Protein AF-A0A6G0VXI7-F1 (afdb_monomer)

Solvent-accessible surface area (backbone atoms only — not comparable to full-atom values): 15900 Å² total; per-residue (Å²): 108,70,44,59,55,50,48,50,35,46,59,56,45,46,53,48,53,33,70,73,32,70,67,53,32,53,50,48,55,53,43,53,50,40,49,49,46,51,52,60,39,45,75,35,72,76,48,27,54,53,45,26,72,74,67,77,48,82,79,81,81,76,81,93,79,88,78,91,83,88,61,99,84,63,70,88,48,72,71,44,50,56,51,49,52,51,49,48,62,58,49,46,56,52,49,56,51,39,51,48,53,65,29,87,91,46,74,51,66,30,50,51,50,48,49,52,45,30,45,51,51,56,52,53,61,64,70,36,87,90,54,91,63,93,76,47,55,72,42,52,54,51,37,52,53,36,48,53,64,78,39,35,60,50,75,66,69,70,41,71,60,14,47,52,24,48,38,37,20,43,76,33,51,76,43,37,62,53,51,50,68,70,43,66,73,89,50,48,64,58,54,53,49,52,37,35,49,51,46,45,52,51,61,67,54,60,83,50,94,75,86,86,77,84,77,83,91,74,89,81,75,91,62,81,74,73,66,42,72,89,84,82,92,81,88,83,89,90,78,91,78,52,74,55,41,51,50,50,52,50,60,65,67,52,87,69,46,61,74,81,69,78,76,122

Radius of gyration: 23.45 Å; Cα contacts (8 Å, |Δi|>4): 217; chains: 1; bounding box: 62×32×70 Å

Nearest PDB structures (foldseek):
  5h11-assembly1_A  TM=3.658E-01  e=8.614E+00  Danio rerio
  4tx5-assembly1_B  TM=2.510E-01  e=4.391E+00  Homo sapiens

Organism: Aphis craccivora (NCBI:txid307492)

pLDDT: mean 78.54, std 18.52, range [32.22, 94.69]

Sequence (264 aa):
CFAHTLNLCVTANINKVINNSDELSLVHVSVINKCNILWNLAGRPKSAVIIQNILGLTLSRPGETRWNNINKKNCLREQDFDYIEEHLLCTAQMAEALDIMQGETNTYYGVVLPCLLALRRKIEKLAKPERIWLYFEPIIDAILKSIDKRFENYLNLSSLESVNASIAAFSYPRFKKCWLTCVKIENHDKLINFFKKAADDVISAQNTPLHSEKSPIINQTTDDFFDFGSSSSARSASTGTTKSQLEVLHFLSDEENNLNNLYY

InterPro domains:
  IPR012337 Ribonuclease H-like superfamily [SSF53098] (1-225)

Secondary structure (DSSP, 8-state):
-HHHHHHIIIIIHHHHHHHH-HHHHHHHHHHHHHHHHHHHHHTSHHHHHHHHHHHSS--PPP---------TT----HHHHHHHHHHHHHHHHHHHHHHHHH-GGG-SGGGHHHHHHHHHHHHHHHTSTTS--SSSHHHHHHHHHHHHHHTHHHHTS-SHHHHHHHHHHHTSTTTTTGGGGGS-GGGHHHHHHHHHHHHHHHHHHTTS----PPPP--PPP--TT-------------SS--HHHHHHHHHTT-----GGGG--

Structure (mmCIF, N/CA/C/O backbone):
data_AF-A0A6G0VXI7-F1
#
_entry.id   AF-A0A6G0VXI7-F1
#
loop_
_atom_site.group_PDB
_atom_site.id
_atom_site.type_symbol
_atom_site.label_atom_id
_atom_site.label_alt_id
_atom_site.label_comp_id
_atom_site.label_asym_id
_atom_site.label_entity_id
_atom_site.label_seq_id
_atom_site.pdbx_PDB_ins_code
_atom_site.Cartn_x
_atom_site.Cartn_y
_atom_site.Cartn_z
_atom_site.occupancy
_atom_site.B_iso_or_equiv
_atom_site.auth_seq_id
_atom_site.auth_comp_id
_atom_site.auth_asym_id
_atom_site.auth_atom_id
_atom_site.pdbx_PDB_model_num
ATOM 1 N N . CYS A 1 1 ? -8.837 12.403 -1.045 1.00 78.50 1 CYS A N 1
ATOM 2 C CA . CYS A 1 1 ? -8.937 11.054 -1.645 1.00 78.50 1 CYS A CA 1
ATOM 3 C C . CYS A 1 1 ? -7.716 10.237 -1.220 1.00 78.50 1 CYS A C 1
ATOM 5 O O . CYS A 1 1 ? -6.607 10.730 -1.401 1.00 78.50 1 CYS A O 1
ATOM 7 N N . PHE A 1 2 ? -7.901 9.040 -0.647 1.00 83.69 2 PHE A N 1
ATOM 8 C CA . PHE A 1 2 ? -6.800 8.189 -0.160 1.00 83.69 2 PHE A CA 1
ATOM 9 C C . PHE A 1 2 ? -5.805 7.826 -1.247 1.00 83.69 2 PHE A C 1
ATOM 11 O O . PHE A 1 2 ? -4.609 8.026 -1.062 1.00 83.69 2 PHE A O 1
ATOM 18 N N . ALA A 1 3 ? -6.303 7.372 -2.395 1.00 86.19 3 ALA A N 1
ATOM 19 C CA . ALA A 1 3 ? -5.463 7.010 -3.522 1.00 86.19 3 ALA A CA 1
ATOM 20 C C . ALA A 1 3 ? -4.624 8.193 -4.025 1.00 86.19 3 ALA A C 1
ATOM 22 O O . ALA A 1 3 ? -3.457 8.027 -4.361 1.00 86.19 3 ALA A O 1
ATOM 23 N N . HIS A 1 4 ? -5.177 9.411 -4.006 1.00 88.19 4 HIS A N 1
ATOM 24 C CA . HIS A 1 4 ? -4.410 10.613 -4.335 1.00 88.19 4 HIS A CA 1
ATOM 25 C C . HIS A 1 4 ? -3.287 10.869 -3.319 1.00 88.19 4 HIS A C 1
ATOM 27 O O . HIS A 1 4 ? -2.142 11.082 -3.711 1.00 88.19 4 HIS A O 1
ATOM 33 N N . THR A 1 5 ? -3.585 10.802 -2.018 1.00 89.31 5 THR A N 1
ATOM 34 C CA . THR A 1 5 ? -2.570 10.961 -0.965 1.00 89.31 5 THR A CA 1
ATOM 35 C C . THR A 1 5 ? -1.487 9.887 -1.063 1.00 89.31 5 THR A C 1
ATOM 37 O O . THR A 1 5 ? -0.306 10.208 -0.946 1.00 89.31 5 THR A O 1
ATOM 40 N N . LEU A 1 6 ? -1.871 8.636 -1.331 1.00 88.38 6 LEU A N 1
ATOM 41 C CA . LEU A 1 6 ? -0.940 7.531 -1.530 1.00 88.38 6 LEU A CA 1
ATOM 42 C C . LEU A 1 6 ? -0.067 7.766 -2.767 1.00 88.38 6 LEU A C 1
ATOM 44 O O . LEU A 1 6 ? 1.151 7.655 -2.680 1.00 88.38 6 LEU A O 1
ATOM 48 N N . ASN A 1 7 ? -0.649 8.203 -3.884 1.00 88.38 7 ASN A N 1
ATOM 49 C CA . ASN A 1 7 ? 0.110 8.540 -5.084 1.00 88.38 7 ASN A CA 1
ATOM 50 C C . ASN A 1 7 ? 1.126 9.670 -4.828 1.00 88.38 7 ASN A C 1
ATOM 52 O O . ASN A 1 7 ? 2.240 9.625 -5.348 1.00 88.38 7 ASN A O 1
ATOM 56 N N . LEU A 1 8 ? 0.791 10.650 -3.978 1.00 87.31 8 LEU A N 1
ATOM 57 C CA . LEU A 1 8 ? 1.740 11.675 -3.529 1.00 87.31 8 LEU A CA 1
ATOM 58 C C . LEU A 1 8 ? 2.857 11.104 -2.641 1.00 87.31 8 LEU A C 1
ATOM 60 O O . LEU A 1 8 ? 3.976 11.612 -2.701 1.00 87.31 8 LEU A O 1
ATOM 64 N N . CYS A 1 9 ? 2.597 10.074 -1.824 1.00 83.56 9 CYS A N 1
ATOM 65 C CA . CYS A 1 9 ? 3.658 9.370 -1.090 1.00 83.56 9 CYS A CA 1
ATOM 66 C C . CYS A 1 9 ? 4.657 8.720 -2.051 1.00 83.56 9 CYS A C 1
ATOM 68 O O . CYS A 1 9 ? 5.857 8.748 -1.790 1.00 83.56 9 CYS A O 1
ATOM 70 N N . VAL A 1 10 ? 4.146 8.150 -3.140 1.00 76.88 10 VAL A N 1
ATOM 71 C CA . VAL A 1 10 ? 4.902 7.375 -4.126 1.00 76.88 10 VAL A CA 1
ATOM 72 C C . VAL A 1 10 ? 5.696 8.315 -5.028 1.00 76.88 10 VAL A C 1
ATOM 74 O O . VAL A 1 10 ? 6.908 8.466 -4.901 1.00 76.88 10 VAL A O 1
ATOM 77 N N . THR A 1 11 ? 4.997 9.011 -5.919 1.00 82.25 11 THR A N 1
ATOM 78 C CA . THR A 1 11 ? 5.606 9.711 -7.052 1.00 82.25 11 THR A CA 1
ATOM 79 C C . THR A 1 11 ? 6.437 10.907 -6.611 1.00 82.25 11 THR A C 1
ATOM 81 O O . THR A 1 11 ? 7.556 11.087 -7.083 1.00 82.25 11 THR A O 1
ATOM 84 N N . ALA A 1 12 ? 5.940 11.711 -5.668 1.00 80.06 12 ALA A N 1
ATOM 85 C CA . ALA A 1 12 ? 6.652 12.914 -5.254 1.00 80.06 12 ALA A CA 1
ATOM 86 C C . ALA A 1 12 ? 7.921 12.590 -4.452 1.00 80.06 12 ALA A C 1
ATOM 88 O O . ALA A 1 12 ? 8.933 13.261 -4.639 1.00 80.06 12 ALA A O 1
ATOM 89 N N . ASN A 1 13 ? 7.900 11.573 -3.580 1.00 81.31 13 ASN A N 1
ATOM 90 C CA . ASN A 1 13 ? 9.074 11.255 -2.762 1.00 81.31 13 ASN A CA 1
ATOM 91 C C . ASN A 1 13 ? 10.099 10.403 -3.496 1.00 81.31 13 ASN A C 1
ATOM 93 O O . ASN A 1 13 ? 11.281 10.685 -3.340 1.00 81.31 13 ASN A O 1
ATOM 97 N N . ILE A 1 14 ? 9.679 9.428 -4.313 1.00 85.00 14 ILE A N 1
ATOM 98 C CA . ILE A 1 14 ? 10.615 8.660 -5.147 1.00 85.00 14 ILE A CA 1
ATOM 99 C C . ILE A 1 14 ? 11.397 9.630 -6.036 1.00 85.00 14 ILE A C 1
ATOM 101 O O . ILE A 1 14 ? 12.623 9.660 -5.980 1.00 85.00 14 ILE A O 1
ATOM 105 N N . ASN A 1 15 ? 10.697 10.514 -6.755 1.00 86.38 15 ASN A N 1
ATOM 106 C CA . ASN A 1 15 ? 11.351 11.514 -7.599 1.00 86.38 15 ASN A CA 1
ATOM 107 C C . ASN A 1 15 ? 12.230 12.469 -6.788 1.00 86.38 15 ASN A C 1
ATOM 109 O O . ASN A 1 15 ? 13.307 12.841 -7.240 1.00 86.38 15 ASN A O 1
ATOM 113 N N . LYS A 1 16 ? 11.809 12.855 -5.579 1.00 89.00 16 LYS A N 1
ATOM 114 C CA . LYS A 1 16 ? 12.624 13.702 -4.704 1.00 89.00 16 LYS A CA 1
ATOM 115 C C . LYS A 1 16 ? 13.923 13.012 -4.283 1.00 89.00 16 LYS A C 1
ATOM 117 O O . LYS A 1 16 ? 14.964 13.649 -4.327 1.00 89.00 16 LYS A O 1
ATOM 122 N N . VAL A 1 17 ? 13.878 11.744 -3.872 1.00 90.50 17 VAL A N 1
ATOM 123 C CA . VAL A 1 17 ? 15.076 10.990 -3.462 1.00 90.50 17 VAL A CA 1
ATOM 124 C C . VAL A 1 17 ? 16.006 10.776 -4.649 1.00 90.50 17 VAL A C 1
ATOM 126 O O . VAL A 1 17 ? 17.197 11.047 -4.530 1.00 90.50 17 VAL A O 1
ATOM 129 N N . ILE A 1 18 ? 15.456 10.376 -5.797 1.00 91.06 18 ILE A N 1
ATOM 130 C CA . ILE A 1 18 ? 16.220 10.188 -7.034 1.00 91.06 18 ILE A CA 1
ATOM 131 C C . ILE A 1 18 ? 16.915 11.490 -7.437 1.00 91.06 18 ILE A C 1
ATOM 133 O O . ILE A 1 18 ? 18.111 11.480 -7.685 1.00 91.06 18 ILE A O 1
ATOM 137 N N . ASN A 1 19 ? 16.204 12.620 -7.432 1.00 89.88 19 ASN A N 1
ATOM 138 C CA . ASN A 1 19 ? 16.766 13.911 -7.839 1.00 89.88 19 ASN A CA 1
ATOM 139 C C . ASN A 1 19 ? 17.744 14.520 -6.822 1.00 89.88 19 ASN A C 1
ATOM 141 O O . ASN A 1 19 ? 18.431 15.478 -7.158 1.00 89.88 19 ASN A O 1
ATOM 145 N N . ASN A 1 20 ? 17.796 14.008 -5.590 1.00 91.56 20 ASN A N 1
ATOM 146 C CA . ASN A 1 20 ? 18.730 14.484 -4.570 1.00 91.56 20 ASN A CA 1
ATOM 147 C C . ASN A 1 20 ? 20.117 13.820 -4.664 1.00 91.56 20 ASN A C 1
ATOM 149 O O . ASN A 1 20 ? 21.042 14.306 -4.019 1.00 91.56 20 ASN A O 1
ATOM 153 N N . SER A 1 21 ? 20.263 12.721 -5.414 1.00 91.56 21 SER A N 1
ATOM 154 C CA . SER A 1 21 ? 21.556 12.089 -5.702 1.00 91.56 21 SER A CA 1
ATOM 155 C C . SER A 1 21 ? 21.820 12.150 -7.198 1.00 91.56 21 SER A C 1
ATOM 157 O O . SER A 1 21 ? 21.06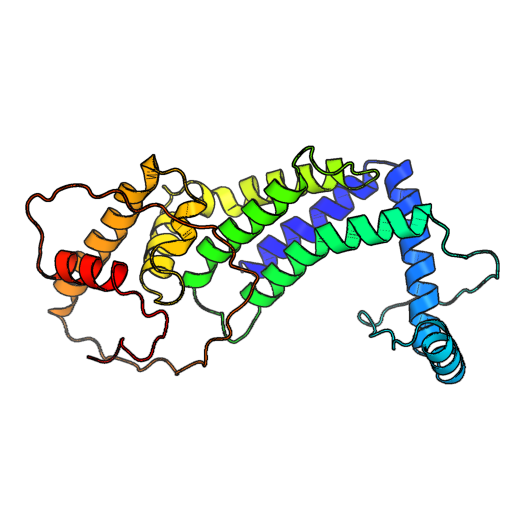0 11.599 -7.996 1.00 91.56 21 SER A O 1
ATOM 159 N N . ASP A 1 22 ? 22.921 12.795 -7.575 1.00 90.44 22 ASP A N 1
ATOM 160 C CA . ASP A 1 22 ? 23.316 12.912 -8.976 1.00 90.44 22 ASP A CA 1
ATOM 161 C C . ASP A 1 22 ? 23.569 11.527 -9.585 1.00 90.44 22 ASP A C 1
ATOM 163 O O . ASP A 1 22 ? 23.120 11.244 -10.697 1.00 90.44 22 ASP A O 1
ATOM 167 N N . GLU A 1 23 ? 24.205 10.619 -8.840 1.00 90.19 23 GLU A N 1
ATOM 168 C CA . GLU A 1 23 ? 24.465 9.251 -9.289 1.00 90.19 23 GLU A CA 1
ATOM 169 C C . GLU A 1 23 ? 23.165 8.476 -9.529 1.00 90.19 23 GLU A C 1
ATOM 171 O O . GLU A 1 23 ? 22.980 7.885 -10.597 1.00 90.19 23 GLU A O 1
ATOM 176 N N . LEU A 1 24 ? 22.242 8.500 -8.562 1.00 91.06 24 LEU A N 1
ATOM 177 C CA . LEU A 1 24 ? 20.976 7.775 -8.651 1.00 91.06 24 LEU A CA 1
ATOM 178 C C . LEU A 1 24 ? 20.072 8.346 -9.748 1.00 91.06 24 LEU A C 1
ATOM 180 O O . LEU A 1 24 ? 19.438 7.585 -10.479 1.00 91.06 24 LEU A O 1
ATOM 184 N N . SER A 1 25 ? 20.046 9.672 -9.901 1.00 93.06 25 SER A N 1
ATOM 185 C CA . SER A 1 25 ? 19.331 10.359 -10.977 1.00 93.06 25 SER A CA 1
ATOM 186 C C . SER A 1 25 ? 19.857 9.955 -12.354 1.00 93.06 25 SER A C 1
ATOM 188 O O . SER A 1 25 ? 19.078 9.579 -13.235 1.00 93.06 25 SER A O 1
ATOM 190 N N . LEU A 1 26 ? 21.182 9.941 -12.535 1.00 91.88 26 LEU A N 1
ATOM 191 C CA . LEU A 1 26 ? 21.810 9.516 -13.787 1.00 91.88 26 LEU A CA 1
ATOM 192 C C . LEU A 1 26 ? 21.494 8.053 -14.119 1.00 91.88 26 LEU A C 1
ATOM 194 O O . LEU A 1 26 ? 21.161 7.748 -15.270 1.00 91.88 26 LEU A O 1
ATOM 198 N N . VAL A 1 27 ? 21.565 7.156 -13.129 1.00 92.44 27 VAL A N 1
ATOM 199 C CA . VAL A 1 27 ? 21.196 5.743 -13.301 1.00 92.44 27 VAL A CA 1
ATOM 200 C C . VAL A 1 27 ? 19.720 5.624 -13.673 1.00 92.44 27 VAL A C 1
ATOM 202 O O . VAL A 1 27 ? 19.409 5.027 -14.703 1.00 92.44 27 VAL A O 1
ATOM 205 N N . HIS A 1 28 ? 18.823 6.257 -12.913 1.00 92.50 28 HIS A N 1
ATOM 206 C CA . HIS A 1 28 ? 17.383 6.237 -13.167 1.00 92.50 28 HIS A CA 1
ATOM 207 C C . HIS A 1 28 ? 17.053 6.691 -14.593 1.00 92.50 28 HIS A C 1
ATOM 209 O O . HIS A 1 28 ? 16.431 5.952 -15.355 1.00 92.50 28 HIS A O 1
ATOM 215 N N . VAL A 1 29 ? 17.516 7.878 -14.992 1.00 90.88 29 VAL A N 1
ATOM 216 C CA . VAL A 1 29 ? 17.242 8.438 -16.323 1.00 90.88 29 VAL A CA 1
ATOM 217 C C . VAL A 1 29 ? 17.808 7.539 -17.422 1.00 90.88 29 VAL A C 1
ATOM 219 O O . VAL A 1 29 ? 17.140 7.295 -18.428 1.00 90.88 29 VAL A O 1
ATOM 222 N N . SER A 1 30 ? 19.021 7.012 -17.243 1.00 91.06 30 SER A N 1
ATOM 223 C CA . SER A 1 30 ? 19.650 6.097 -18.200 1.00 91.06 30 SER A CA 1
ATOM 224 C C . SER A 1 30 ? 18.834 4.815 -18.389 1.00 91.06 30 SER A C 1
ATOM 226 O O . SER A 1 30 ? 18.507 4.456 -19.524 1.00 91.06 30 SER A O 1
ATOM 228 N N . VAL A 1 31 ? 18.462 4.149 -17.292 1.00 91.12 31 VAL A N 1
ATOM 229 C CA . VAL A 1 31 ? 17.723 2.880 -17.317 1.00 91.12 31 VAL A CA 1
ATOM 230 C C . VAL A 1 31 ? 16.319 3.080 -17.881 1.00 91.12 31 VAL A C 1
ATOM 232 O O . VAL A 1 31 ? 15.935 2.390 -18.826 1.00 91.12 31 VAL A O 1
ATOM 235 N N . ILE A 1 32 ? 15.577 4.078 -17.393 1.00 89.31 32 ILE A N 1
ATOM 236 C CA . ILE A 1 32 ? 14.218 4.369 -17.867 1.00 89.31 32 ILE A CA 1
ATOM 237 C C . ILE A 1 32 ? 14.212 4.728 -19.358 1.00 89.31 32 ILE A C 1
ATOM 239 O O . ILE A 1 32 ? 13.343 4.263 -20.094 1.00 89.31 32 ILE A O 1
ATOM 243 N N . ASN A 1 33 ? 15.208 5.470 -19.854 1.00 89.25 33 ASN A N 1
ATOM 244 C CA . ASN A 1 33 ? 15.322 5.758 -21.287 1.00 89.25 33 ASN A CA 1
ATOM 245 C C . ASN A 1 33 ? 15.545 4.493 -22.128 1.00 89.25 33 ASN A C 1
ATOM 247 O O . ASN A 1 33 ? 14.940 4.353 -23.194 1.00 89.25 33 ASN A O 1
ATOM 251 N N . LYS A 1 34 ? 16.382 3.557 -21.661 1.00 86.94 34 LYS A N 1
ATOM 252 C CA . LYS A 1 34 ? 16.588 2.261 -22.333 1.00 86.94 34 LYS A CA 1
ATOM 253 C C . LYS A 1 34 ? 15.305 1.427 -22.335 1.00 86.94 34 LYS A C 1
ATOM 255 O O . LYS A 1 34 ? 14.939 0.890 -23.381 1.00 86.94 34 LYS A O 1
ATOM 260 N N . CYS A 1 35 ? 14.589 1.378 -21.211 1.00 85.31 35 CYS A N 1
ATOM 261 C CA . CYS A 1 35 ? 13.293 0.708 -21.111 1.00 85.31 35 CYS A CA 1
ATOM 262 C C . CYS A 1 35 ? 12.269 1.320 -22.076 1.00 85.31 35 CYS A C 1
ATOM 264 O O . CYS A 1 35 ? 11.653 0.596 -22.853 1.00 85.31 35 CYS A O 1
ATOM 266 N N . ASN A 1 36 ? 12.142 2.648 -22.110 1.00 83.50 36 ASN A N 1
ATOM 267 C CA . ASN A 1 36 ? 11.223 3.350 -23.012 1.00 83.50 36 ASN A CA 1
ATOM 268 C C . ASN A 1 36 ? 11.527 3.070 -24.487 1.00 83.50 36 ASN A C 1
ATOM 270 O O . ASN A 1 36 ? 10.616 2.868 -25.289 1.00 83.50 36 ASN A O 1
ATOM 274 N N . ILE A 1 37 ? 12.808 3.011 -24.855 1.00 82.75 37 ILE A N 1
ATOM 275 C CA . ILE A 1 37 ? 13.244 2.594 -26.190 1.00 82.75 37 ILE A CA 1
ATOM 276 C C . ILE A 1 37 ? 12.735 1.186 -26.522 1.00 82.75 37 ILE A C 1
ATOM 278 O O . ILE A 1 37 ? 12.155 0.987 -27.593 1.00 82.75 37 ILE A O 1
ATOM 282 N N . LEU A 1 38 ? 12.938 0.223 -25.618 1.00 80.56 38 LEU A N 1
ATOM 283 C CA . LEU A 1 38 ? 12.507 -1.161 -25.812 1.00 80.56 38 LEU A CA 1
ATOM 284 C C . LEU A 1 38 ? 10.981 -1.254 -25.934 1.00 80.56 38 LEU A C 1
ATOM 286 O O . LEU A 1 38 ? 10.471 -1.905 -26.845 1.00 80.56 38 LEU A O 1
ATOM 290 N N . TRP A 1 39 ? 10.252 -0.534 -25.085 1.00 78.31 39 TRP A N 1
ATOM 291 C CA . TRP A 1 39 ? 8.793 -0.471 -25.129 1.00 78.31 39 TRP A CA 1
ATOM 292 C C . TRP A 1 39 ? 8.261 0.152 -26.423 1.00 78.31 39 TRP A C 1
ATOM 294 O O . TRP A 1 39 ? 7.318 -0.362 -27.024 1.00 78.31 39 TRP A O 1
ATOM 304 N N . ASN A 1 40 ? 8.899 1.217 -26.911 1.00 79.38 40 ASN A N 1
ATOM 305 C CA . ASN A 1 40 ? 8.554 1.833 -28.192 1.00 79.38 40 ASN A CA 1
ATOM 306 C C . ASN A 1 40 ? 8.812 0.893 -29.379 1.00 79.38 40 ASN A C 1
ATOM 308 O O . ASN A 1 40 ? 8.082 0.940 -30.371 1.00 79.38 40 ASN A O 1
ATOM 312 N N . LEU A 1 41 ? 9.834 0.034 -29.299 1.00 79.31 41 LEU A N 1
ATOM 313 C CA . LEU A 1 41 ? 10.058 -1.024 -30.285 1.00 79.31 41 LEU A CA 1
ATOM 314 C C . LEU A 1 41 ? 8.996 -2.119 -30.195 1.00 79.31 41 LEU A C 1
ATOM 316 O O . LEU A 1 41 ? 8.514 -2.559 -31.235 1.00 79.31 41 LEU A O 1
ATOM 320 N N . ALA A 1 42 ? 8.597 -2.524 -28.990 1.00 78.12 42 ALA A N 1
ATOM 321 C CA . ALA A 1 42 ? 7.545 -3.519 -28.789 1.00 78.12 42 ALA A CA 1
ATOM 322 C C . ALA A 1 42 ? 6.192 -3.087 -29.381 1.00 78.12 42 ALA A C 1
ATOM 324 O O . ALA A 1 42 ? 5.420 -3.930 -29.820 1.00 78.12 42 ALA A O 1
ATOM 325 N N . GLY A 1 43 ? 5.929 -1.781 -29.491 1.00 74.62 43 GLY A N 1
ATOM 326 C CA . GLY A 1 43 ? 4.748 -1.260 -30.188 1.00 74.62 43 GLY A CA 1
ATOM 327 C C . GLY A 1 43 ? 4.780 -1.391 -31.719 1.00 74.62 43 GLY A C 1
ATOM 328 O O . GLY A 1 43 ? 3.780 -1.110 -32.376 1.00 74.62 43 GLY A O 1
ATOM 329 N N . ARG A 1 44 ? 5.910 -1.784 -32.328 1.00 82.88 44 ARG A N 1
ATOM 330 C CA . ARG A 1 44 ? 6.058 -1.893 -33.790 1.00 82.88 44 ARG A CA 1
ATOM 331 C C . ARG A 1 44 ? 5.917 -3.356 -34.229 1.00 82.88 44 ARG A C 1
ATOM 333 O O . ARG A 1 44 ? 6.709 -4.172 -33.765 1.00 82.88 44 ARG A O 1
ATOM 340 N N . PRO A 1 45 ? 5.048 -3.704 -35.201 1.00 81.94 45 PRO A N 1
ATOM 341 C CA . PRO A 1 45 ? 4.719 -5.102 -35.520 1.00 81.94 45 PRO A CA 1
ATOM 342 C C . PRO A 1 45 ? 5.925 -6.015 -35.780 1.00 81.94 45 PRO A C 1
ATOM 344 O O . PRO A 1 45 ? 6.020 -7.101 -35.224 1.00 81.94 45 PRO A O 1
ATOM 347 N N . LYS A 1 46 ? 6.897 -5.561 -36.586 1.00 83.00 46 LYS A N 1
ATOM 348 C CA . LYS A 1 46 ? 8.092 -6.362 -36.915 1.00 83.00 46 LYS A CA 1
ATOM 349 C C . LYS A 1 46 ? 8.999 -6.586 -35.705 1.00 83.00 46 LYS A C 1
ATOM 351 O O . LYS A 1 46 ? 9.524 -7.676 -35.517 1.00 83.00 46 LYS A O 1
ATOM 356 N N . SER A 1 47 ? 9.192 -5.547 -34.901 1.00 81.88 47 SER A N 1
ATOM 357 C CA . SER A 1 47 ? 10.016 -5.610 -33.695 1.00 81.88 47 SER A CA 1
ATOM 358 C C . SER A 1 47 ? 9.332 -6.416 -32.592 1.00 81.88 47 SER A C 1
ATOM 360 O O . SER A 1 47 ? 10.009 -7.189 -31.929 1.00 81.88 47 SER A O 1
ATOM 362 N N . ALA A 1 48 ? 8.008 -6.313 -32.452 1.00 78.44 48 ALA A N 1
ATOM 363 C CA . ALA A 1 48 ? 7.210 -7.095 -31.511 1.00 78.44 48 ALA A CA 1
ATOM 364 C C . ALA A 1 48 ? 7.360 -8.606 -31.739 1.00 78.44 48 ALA A C 1
ATOM 366 O O . ALA A 1 48 ? 7.605 -9.337 -30.787 1.00 78.44 48 ALA A O 1
ATOM 367 N N . VAL A 1 49 ? 7.307 -9.059 -32.999 1.00 81.31 49 VAL A N 1
ATOM 368 C CA . VAL A 1 49 ? 7.519 -10.475 -33.356 1.00 81.31 49 VAL A CA 1
ATOM 369 C C . VAL A 1 49 ? 8.922 -10.941 -32.966 1.00 81.31 49 VAL A C 1
ATOM 371 O O . VAL A 1 49 ? 9.082 -12.014 -32.396 1.00 81.31 49 VAL A O 1
ATOM 374 N N . ILE A 1 50 ? 9.950 -10.129 -33.226 1.00 82.94 50 ILE A N 1
ATOM 375 C CA . ILE A 1 50 ? 11.331 -10.459 -32.839 1.00 82.94 50 ILE A CA 1
ATOM 376 C C . ILE A 1 50 ? 11.458 -10.547 -31.312 1.00 82.94 50 ILE A C 1
ATOM 378 O O . ILE A 1 50 ? 12.049 -11.494 -30.804 1.00 82.94 50 ILE A O 1
ATOM 382 N N . ILE A 1 51 ? 10.887 -9.585 -30.585 1.00 80.38 51 ILE A N 1
ATOM 383 C CA . ILE A 1 51 ? 10.900 -9.554 -29.118 1.00 80.38 51 ILE A CA 1
ATOM 384 C C . ILE A 1 51 ? 10.182 -10.783 -28.551 1.00 80.38 51 ILE A C 1
ATOM 386 O O . ILE A 1 51 ? 10.735 -11.450 -27.682 1.00 80.38 51 ILE A O 1
ATOM 390 N N . GLN A 1 52 ? 9.009 -11.131 -29.082 1.00 80.75 52 GLN A N 1
ATOM 391 C CA . GLN A 1 52 ? 8.257 -12.316 -28.673 1.00 80.75 52 GLN A CA 1
ATOM 392 C C . GLN A 1 52 ? 9.032 -13.609 -28.950 1.00 80.75 52 GLN A C 1
ATOM 394 O O . GLN A 1 52 ? 9.051 -14.497 -28.106 1.00 80.75 52 GLN A O 1
ATOM 399 N N . ASN A 1 53 ? 9.721 -13.703 -30.089 1.00 82.00 53 ASN A N 1
ATOM 400 C CA . ASN A 1 53 ? 10.536 -14.873 -30.424 1.00 82.00 53 ASN A CA 1
ATOM 401 C C . ASN A 1 53 ? 11.748 -15.043 -29.495 1.00 82.00 53 ASN A C 1
ATOM 403 O O . ASN A 1 53 ? 12.177 -16.169 -29.267 1.00 82.00 53 ASN A O 1
ATOM 407 N N . ILE A 1 54 ? 12.312 -13.946 -28.981 1.00 79.94 54 ILE A N 1
ATOM 408 C CA . ILE A 1 54 ? 13.471 -13.980 -28.075 1.00 79.94 54 ILE A CA 1
ATOM 409 C C . ILE A 1 54 ? 13.036 -14.213 -26.624 1.00 79.94 54 ILE A C 1
ATOM 411 O O . ILE A 1 54 ? 13.648 -15.014 -25.925 1.00 79.94 54 ILE A O 1
ATOM 415 N N . LEU A 1 55 ? 12.006 -13.499 -26.160 1.00 74.12 55 LEU A N 1
ATOM 416 C CA . LEU A 1 55 ? 11.590 -13.487 -24.753 1.00 74.12 55 LEU A CA 1
ATOM 417 C C . LEU A 1 55 ? 10.486 -14.500 -24.431 1.00 74.12 55 LEU A C 1
ATOM 419 O O . LEU A 1 55 ? 10.207 -14.737 -23.261 1.00 74.12 55 LEU A O 1
ATOM 423 N N . GLY A 1 56 ? 9.802 -15.043 -25.442 1.00 70.81 56 GLY A N 1
ATOM 424 C CA . GLY A 1 56 ? 8.610 -15.878 -25.262 1.00 70.81 56 GLY A CA 1
ATOM 425 C C . GLY A 1 56 ? 7.388 -15.123 -24.721 1.00 70.81 56 GLY A C 1
ATOM 426 O O . GLY A 1 56 ? 6.370 -15.744 -24.430 1.00 70.81 56 GLY A O 1
ATOM 427 N N . LEU A 1 57 ? 7.471 -13.795 -24.578 1.00 63.78 57 LEU A N 1
ATOM 428 C CA . LEU A 1 57 ? 6.465 -12.945 -23.938 1.00 63.78 57 LEU A CA 1
ATOM 429 C C . LEU A 1 57 ? 6.192 -11.689 -24.776 1.00 63.78 57 LEU A C 1
ATOM 431 O O . LEU A 1 57 ? 7.074 -11.170 -25.463 1.00 63.78 57 LEU A O 1
ATOM 435 N N . THR A 1 58 ? 4.967 -11.172 -24.684 1.00 66.94 58 THR A N 1
ATOM 436 C CA . THR A 1 58 ? 4.565 -9.889 -25.280 1.00 66.94 58 THR A CA 1
ATOM 437 C C . THR A 1 58 ? 4.655 -8.786 -24.228 1.00 66.94 58 THR A C 1
ATOM 439 O O . THR A 1 58 ? 4.100 -8.928 -23.142 1.00 66.94 58 THR A O 1
ATOM 442 N N . LEU A 1 59 ? 5.335 -7.677 -24.534 1.00 64.25 59 LEU A N 1
ATOM 443 C CA . LEU A 1 59 ? 5.458 -6.547 -23.607 1.00 64.25 59 LEU A CA 1
ATOM 444 C C . LEU A 1 59 ? 4.206 -5.652 -23.676 1.00 64.25 59 LEU A C 1
ATOM 446 O O . LEU A 1 59 ? 3.968 -4.994 -24.689 1.00 64.25 59 LEU A O 1
ATOM 450 N N . SER A 1 60 ? 3.422 -5.607 -22.596 1.00 57.19 60 SER A N 1
ATOM 451 C CA . SER A 1 60 ? 2.268 -4.701 -22.449 1.00 57.19 60 SER A CA 1
ATOM 452 C C . SER A 1 60 ? 2.722 -3.270 -22.164 1.00 57.19 60 SER A C 1
ATOM 454 O O . SER A 1 60 ? 3.648 -3.048 -21.392 1.00 57.19 60 SER A O 1
ATOM 456 N N . ARG A 1 61 ? 2.094 -2.282 -22.804 1.00 53.44 61 ARG A N 1
ATOM 457 C CA . ARG A 1 61 ? 2.562 -0.888 -22.874 1.00 53.44 61 ARG A CA 1
ATOM 458 C C . ARG A 1 61 ? 2.175 -0.043 -21.638 1.00 53.44 61 ARG A C 1
ATOM 460 O O . ARG A 1 61 ? 0.986 0.018 -21.345 1.00 53.44 61 ARG A O 1
ATOM 467 N N . PRO A 1 62 ? 3.096 0.686 -20.974 1.00 47.97 62 PRO A N 1
ATOM 468 C CA . PRO A 1 62 ? 2.742 1.795 -20.086 1.00 47.97 62 PRO A CA 1
ATOM 469 C C . PRO A 1 62 ? 2.328 3.027 -20.915 1.00 47.97 62 PRO A C 1
ATOM 471 O O . PRO A 1 62 ? 2.830 3.229 -22.021 1.00 47.97 62 PRO A O 1
ATOM 474 N N . GLY A 1 63 ? 1.370 3.812 -20.410 1.00 42.72 63 GLY A N 1
ATOM 475 C CA . GLY A 1 63 ? 0.628 4.850 -21.146 1.00 42.72 63 GLY A CA 1
ATOM 476 C C . GLY A 1 63 ? 1.457 5.763 -22.065 1.00 42.72 63 GLY A C 1
ATOM 477 O O . GLY A 1 63 ? 2.581 6.153 -21.760 1.00 42.72 63 GLY A O 1
ATOM 478 N N . GLU A 1 64 ? 0.881 6.104 -23.223 1.00 46.03 64 GLU A N 1
ATOM 479 C CA . GLU A 1 64 ? 1.547 6.860 -24.285 1.00 46.03 64 GLU A CA 1
ATOM 480 C C . GLU A 1 64 ? 1.928 8.278 -23.840 1.00 46.03 64 GLU A C 1
ATOM 482 O O . GLU A 1 64 ? 1.076 9.159 -23.793 1.00 46.03 64 GLU A O 1
ATOM 487 N N . THR A 1 65 ? 3.213 8.566 -23.615 1.00 45.62 65 THR A N 1
ATOM 488 C CA . THR A 1 65 ? 3.796 9.832 -24.096 1.00 45.62 65 THR A CA 1
ATOM 489 C C . THR A 1 65 ? 5.330 9.825 -24.158 1.00 45.62 65 THR A C 1
ATOM 491 O O . THR A 1 65 ? 6.031 9.953 -23.163 1.00 45.62 65 THR A O 1
ATOM 494 N N . ARG A 1 66 ? 5.788 9.859 -25.418 1.00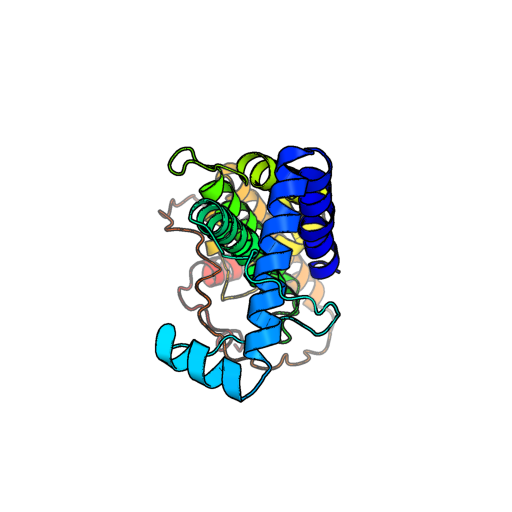 38.03 66 ARG A N 1
ATOM 495 C CA . ARG A 1 66 ? 7.001 10.488 -25.974 1.00 38.03 66 ARG A CA 1
ATOM 496 C C . ARG A 1 66 ? 8.360 9.754 -25.941 1.00 38.03 66 ARG A C 1
ATOM 498 O O . ARG A 1 66 ? 8.790 9.172 -24.957 1.00 38.03 66 ARG A O 1
ATOM 505 N N . TRP A 1 67 ? 9.051 9.991 -27.068 1.00 40.50 67 TRP A N 1
ATOM 506 C CA . TRP A 1 67 ? 10.495 9.955 -27.367 1.00 40.50 67 TRP A CA 1
ATOM 507 C C . TRP A 1 67 ? 11.044 8.725 -28.117 1.00 40.50 67 TRP A C 1
ATOM 509 O O . TRP A 1 67 ? 11.367 7.682 -27.559 1.00 40.50 67 TRP A O 1
ATOM 519 N N . ASN A 1 68 ? 11.217 8.921 -29.432 1.00 38.00 68 ASN A N 1
ATOM 520 C CA . ASN A 1 68 ? 12.048 8.115 -30.325 1.00 38.00 68 ASN A CA 1
ATOM 521 C C . ASN A 1 68 ? 13.487 8.656 -30.318 1.00 38.00 68 ASN A C 1
ATOM 523 O O . ASN A 1 68 ? 13.682 9.819 -30.660 1.00 38.00 68 ASN A O 1
ATOM 527 N N . ASN A 1 69 ? 14.471 7.802 -30.027 1.00 44.38 69 ASN A N 1
ATOM 528 C CA . ASN A 1 69 ? 15.806 7.815 -30.644 1.00 44.38 69 ASN A CA 1
ATOM 529 C C . AS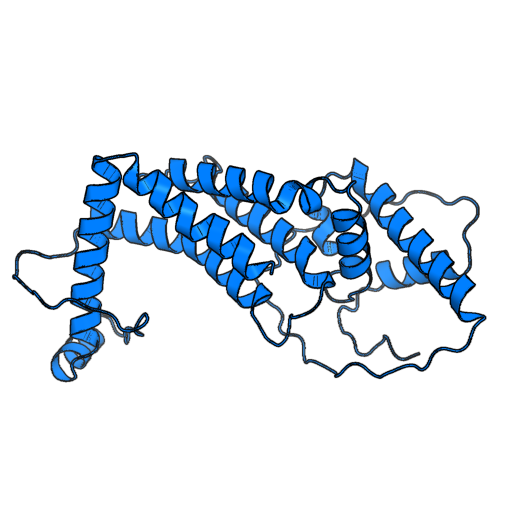N A 1 69 ? 16.546 6.525 -30.266 1.00 44.38 69 ASN A C 1
ATOM 531 O O . ASN A 1 69 ? 16.832 6.289 -29.096 1.00 44.38 69 ASN A O 1
ATOM 535 N N . ILE A 1 70 ? 16.854 5.678 -31.250 1.00 41.47 70 ILE A N 1
ATOM 536 C CA . ILE A 1 70 ? 17.564 4.413 -31.025 1.00 41.47 70 ILE A CA 1
ATOM 537 C C . ILE A 1 70 ? 18.911 4.480 -31.722 1.00 41.47 70 ILE A C 1
ATOM 539 O O . ILE A 1 70 ? 18.999 4.357 -32.940 1.00 41.47 70 ILE A O 1
ATOM 543 N N . ASN A 1 71 ? 19.957 4.629 -30.913 1.00 44.62 71 ASN A N 1
ATOM 544 C CA . ASN A 1 71 ? 21.319 4.275 -31.280 1.00 44.62 71 ASN A CA 1
ATOM 545 C C . ASN A 1 71 ? 21.630 2.885 -30.709 1.00 44.62 71 ASN A C 1
ATOM 547 O O . ASN A 1 71 ? 21.258 2.581 -29.576 1.00 44.62 71 ASN A O 1
ATOM 551 N N . LYS A 1 72 ? 22.404 2.077 -31.446 1.00 50.22 72 LYS A N 1
ATOM 552 C CA . LYS A 1 72 ? 22.951 0.761 -31.031 1.00 50.22 72 LYS A CA 1
ATOM 553 C C . LYS A 1 72 ? 23.802 0.786 -29.737 1.00 50.22 72 LYS A C 1
ATOM 555 O O . LYS A 1 72 ? 24.342 -0.238 -29.346 1.00 50.22 72 LYS A O 1
ATOM 560 N N . LYS A 1 73 ? 23.933 1.943 -29.078 1.00 54.41 73 LYS A N 1
ATOM 561 C CA . LYS A 1 73 ? 24.704 2.173 -27.846 1.00 54.41 73 LYS A CA 1
ATOM 562 C C . LYS A 1 73 ? 23.878 1.992 -26.557 1.00 54.41 73 LYS A C 1
ATOM 564 O O . LYS A 1 73 ? 24.442 2.045 -25.472 1.00 54.41 73 LYS A O 1
ATOM 569 N N . ASN A 1 74 ? 22.566 1.766 -26.674 1.00 61.22 74 ASN A N 1
ATOM 570 C CA . ASN A 1 74 ? 21.618 1.723 -25.553 1.00 61.22 74 ASN A CA 1
ATOM 571 C C . ASN A 1 74 ? 21.227 0.285 -25.163 1.00 61.22 74 ASN A C 1
ATOM 573 O O . ASN A 1 74 ? 20.045 -0.028 -25.060 1.00 61.22 74 ASN A O 1
ATOM 577 N N . CYS A 1 75 ? 22.211 -0.601 -24.988 1.00 71.12 75 CYS A N 1
ATOM 578 C CA . CYS A 1 75 ? 21.950 -1.953 -24.489 1.00 71.12 75 CYS A CA 1
ATOM 579 C C . CYS A 1 75 ? 21.691 -1.921 -22.974 1.00 71.12 75 CYS A C 1
ATOM 581 O O . CYS A 1 75 ? 22.368 -1.177 -22.254 1.00 71.12 75 CYS A O 1
ATOM 583 N N . LEU A 1 76 ? 20.734 -2.726 -22.506 1.00 79.19 76 LEU A N 1
ATOM 584 C CA . LEU A 1 76 ? 20.580 -3.022 -21.082 1.00 79.19 76 LEU A CA 1
ATOM 585 C C . LEU A 1 76 ? 21.761 -3.896 -20.636 1.00 79.19 76 LEU A C 1
ATOM 587 O O . LEU A 1 76 ? 22.098 -4.886 -21.285 1.00 79.19 76 LEU A O 1
ATOM 591 N N . ARG A 1 77 ? 22.420 -3.479 -19.561 1.00 85.19 77 ARG A N 1
ATOM 592 C CA . ARG A 1 77 ? 23.541 -4.144 -18.887 1.00 85.19 77 ARG A CA 1
ATOM 593 C C . ARG A 1 77 ? 23.039 -4.754 -17.580 1.00 85.19 77 ARG A C 1
ATOM 595 O O . ARG A 1 77 ? 21.975 -4.370 -17.114 1.00 85.19 77 ARG A O 1
ATOM 602 N N . GLU A 1 78 ? 23.831 -5.621 -16.957 1.00 83.38 78 GLU A N 1
ATOM 603 C CA . GLU A 1 78 ? 23.492 -6.267 -15.672 1.00 83.38 78 GLU A CA 1
ATOM 604 C C . GLU A 1 78 ? 23.027 -5.262 -14.605 1.00 83.38 78 GLU A C 1
ATOM 606 O O . GLU A 1 78 ? 21.920 -5.383 -14.104 1.00 83.38 78 GLU A O 1
ATOM 611 N N . GLN A 1 79 ? 23.767 -4.168 -14.405 1.00 86.94 79 GLN A N 1
ATOM 612 C CA . GLN A 1 79 ? 23.386 -3.089 -13.476 1.00 86.94 79 GLN A CA 1
ATOM 613 C C . GLN A 1 79 ? 22.040 -2.421 -13.804 1.00 86.94 79 GLN A C 1
ATOM 615 O O . GLN A 1 79 ? 21.362 -1.905 -12.919 1.00 86.94 79 GLN A O 1
ATOM 620 N N . ASP A 1 80 ? 21.657 -2.382 -15.088 1.00 89.12 80 ASP A N 1
ATOM 621 C CA . ASP A 1 80 ? 20.347 -1.857 -15.471 1.00 89.12 80 ASP A CA 1
ATOM 622 C C . ASP A 1 80 ? 19.242 -2.840 -15.035 1.00 89.12 80 ASP A C 1
ATOM 624 O O . ASP A 1 80 ? 18.170 -2.396 -14.635 1.00 89.12 80 ASP A O 1
ATOM 628 N N . PHE A 1 81 ? 19.499 -4.156 -15.073 1.00 87.88 81 PHE A N 1
ATOM 629 C CA . PHE A 1 81 ? 18.572 -5.174 -14.570 1.00 87.88 81 PHE A CA 1
ATOM 630 C C . PHE A 1 81 ? 18.455 -5.147 -13.047 1.00 87.88 81 PHE A C 1
ATOM 632 O O . PHE A 1 81 ? 17.327 -5.187 -12.564 1.00 87.88 81 PHE A O 1
ATOM 639 N N . ASP A 1 82 ? 19.561 -4.980 -12.316 1.00 90.12 82 ASP A N 1
ATOM 640 C CA . ASP A 1 82 ? 19.536 -4.821 -10.854 1.00 90.12 82 ASP A CA 1
ATOM 641 C C . ASP A 1 82 ? 18.650 -3.628 -10.456 1.00 90.12 82 ASP A C 1
ATOM 643 O O . ASP A 1 82 ? 17.758 -3.733 -9.613 1.00 90.12 82 ASP A O 1
ATOM 647 N N . TYR A 1 83 ? 18.824 -2.491 -11.142 1.00 93.56 83 TYR A N 1
ATOM 648 C CA . TYR A 1 83 ? 17.987 -1.312 -10.931 1.00 93.56 83 TYR A CA 1
ATOM 649 C C . TYR A 1 83 ? 16.505 -1.577 -11.242 1.00 93.56 83 TYR A C 1
ATOM 651 O O . TYR A 1 83 ? 15.627 -1.156 -10.487 1.00 93.56 83 TYR A O 1
ATOM 659 N N . ILE A 1 84 ? 16.208 -2.236 -12.371 1.00 91.69 84 ILE A N 1
ATOM 660 C CA . ILE A 1 84 ? 14.829 -2.551 -12.778 1.00 91.69 84 ILE A CA 1
ATOM 661 C C . ILE A 1 84 ? 14.173 -3.484 -11.763 1.00 91.69 84 ILE A C 1
ATOM 663 O O . ILE A 1 84 ? 13.024 -3.250 -11.394 1.00 91.69 84 ILE A O 1
ATOM 667 N N . GLU A 1 85 ? 14.880 -4.515 -11.307 1.00 91.06 85 GLU A N 1
ATOM 668 C CA . GLU A 1 85 ? 14.379 -5.441 -10.297 1.00 91.06 85 GLU A CA 1
ATOM 669 C C . GLU A 1 85 ? 14.010 -4.682 -9.017 1.00 91.06 85 GLU A C 1
ATOM 671 O O . GLU A 1 85 ? 12.859 -4.755 -8.574 1.00 91.06 85 GLU A O 1
ATOM 676 N N . GLU A 1 86 ? 14.931 -3.884 -8.469 1.00 93.75 86 GLU A N 1
ATOM 677 C CA . GLU A 1 86 ? 14.673 -3.103 -7.255 1.00 93.75 86 GLU A CA 1
ATOM 678 C C . GLU A 1 86 ? 13.499 -2.129 -7.419 1.00 93.75 86 GLU A C 1
ATOM 680 O O . GLU A 1 86 ? 12.630 -2.034 -6.543 1.00 93.75 86 GLU A O 1
ATOM 685 N N . HIS A 1 87 ? 13.434 -1.453 -8.570 1.00 91.25 87 HIS A N 1
ATOM 686 C CA . HIS A 1 87 ? 12.334 -0.564 -8.919 1.00 91.25 87 HIS A CA 1
ATOM 687 C C . HIS A 1 87 ? 11.001 -1.303 -8.911 1.00 91.25 87 HIS A C 1
ATOM 689 O O . HIS A 1 87 ? 10.046 -0.835 -8.285 1.00 91.25 87 HIS A O 1
ATOM 695 N N . LEU A 1 88 ? 10.916 -2.440 -9.601 1.00 90.44 88 LEU A N 1
ATOM 696 C CA . LEU A 1 88 ? 9.684 -3.213 -9.718 1.00 90.44 88 LEU A CA 1
ATOM 697 C C . LEU A 1 88 ? 9.228 -3.728 -8.357 1.00 90.4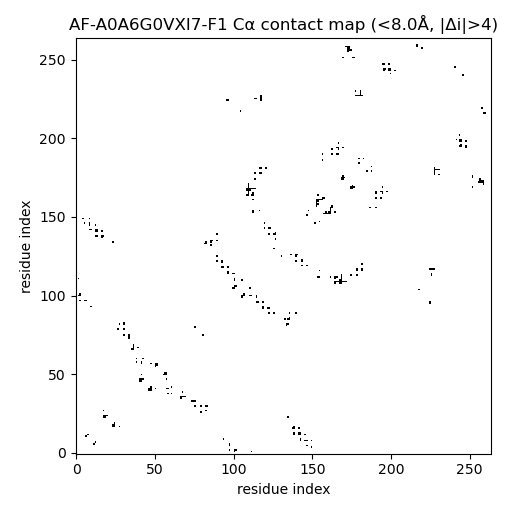4 88 LEU A C 1
ATOM 699 O O . LEU A 1 88 ? 8.060 -3.588 -8.018 1.00 90.44 88 LEU A O 1
ATOM 703 N N . LEU A 1 89 ? 10.139 -4.248 -7.537 1.00 90.69 89 LEU A N 1
ATOM 704 C CA . LEU A 1 89 ? 9.804 -4.759 -6.208 1.00 90.69 89 LEU A CA 1
ATOM 705 C C . LEU A 1 89 ? 9.220 -3.681 -5.295 1.00 90.69 89 LEU A C 1
ATOM 707 O O . LEU A 1 89 ? 8.233 -3.933 -4.602 1.00 90.69 89 LEU A O 1
ATOM 711 N N . CYS A 1 90 ? 9.820 -2.489 -5.301 1.00 90.12 90 CYS A N 1
ATOM 712 C CA . CYS A 1 90 ? 9.361 -1.365 -4.496 1.00 90.12 90 CYS A CA 1
ATOM 713 C C . CYS A 1 90 ? 8.023 -0.814 -5.011 1.00 90.12 90 CYS A C 1
ATOM 715 O O . CYS A 1 90 ? 7.055 -0.697 -4.256 1.00 90.12 90 CYS A O 1
ATOM 717 N N . THR A 1 91 ? 7.947 -0.513 -6.309 1.00 88.12 91 THR A N 1
ATOM 718 C CA . THR A 1 91 ? 6.763 0.111 -6.914 1.00 88.12 91 THR A CA 1
ATOM 719 C C . THR A 1 91 ? 5.569 -0.835 -7.013 1.00 88.12 91 THR A C 1
ATOM 721 O O . THR A 1 91 ? 4.443 -0.360 -6.894 1.00 88.12 91 THR A O 1
ATOM 724 N N . ALA A 1 92 ? 5.774 -2.153 -7.126 1.00 90.31 92 ALA A N 1
ATOM 725 C CA . ALA A 1 92 ? 4.691 -3.139 -7.144 1.00 90.31 92 ALA A CA 1
ATOM 726 C C . ALA A 1 92 ? 3.849 -3.103 -5.864 1.00 90.31 92 ALA A C 1
ATOM 728 O O . ALA A 1 92 ? 2.626 -3.051 -5.952 1.00 90.31 92 ALA A O 1
ATOM 729 N N . GLN A 1 93 ? 4.475 -3.016 -4.680 1.00 90.69 93 GLN A N 1
ATOM 730 C CA . GLN A 1 93 ? 3.723 -2.936 -3.415 1.00 90.69 93 GLN A CA 1
ATOM 731 C C . GLN A 1 93 ? 2.786 -1.723 -3.397 1.00 90.69 93 GLN A C 1
ATOM 733 O O . GLN A 1 93 ? 1.691 -1.763 -2.840 1.00 90.69 93 GLN A O 1
ATOM 738 N N . MET A 1 94 ? 3.230 -0.632 -4.017 1.00 88.38 94 MET A N 1
ATOM 739 C CA . MET A 1 94 ? 2.491 0.619 -4.084 1.00 88.38 94 MET A CA 1
ATOM 740 C C . MET A 1 94 ? 1.399 0.590 -5.149 1.00 88.38 94 MET A C 1
ATOM 742 O O . MET A 1 94 ? 0.313 1.108 -4.903 1.00 88.38 94 MET A O 1
ATOM 746 N N . ALA A 1 95 ? 1.685 -0.004 -6.307 1.00 89.31 95 ALA A N 1
ATOM 747 C CA . ALA A 1 95 ? 0.728 -0.188 -7.388 1.00 89.31 95 ALA A CA 1
ATOM 748 C C . ALA A 1 95 ? -0.440 -1.069 -6.927 1.00 89.31 95 ALA A C 1
ATOM 750 O O . ALA A 1 95 ? -1.581 -0.638 -7.029 1.00 89.31 95 ALA A O 1
ATOM 751 N N . GLU A 1 96 ? -0.158 -2.209 -6.285 1.00 90.25 96 GLU A N 1
ATOM 752 C CA . GLU A 1 96 ? -1.186 -3.091 -5.712 1.00 90.25 96 GLU A CA 1
ATOM 753 C C . GLU A 1 96 ? -2.096 -2.336 -4.725 1.00 90.25 96 GLU A C 1
ATOM 755 O O . GLU A 1 96 ? -3.322 -2.431 -4.784 1.00 90.25 96 GLU A O 1
ATOM 760 N N . ALA A 1 97 ? -1.509 -1.526 -3.836 1.00 91.00 97 ALA A N 1
ATOM 761 C CA . ALA A 1 97 ? -2.273 -0.725 -2.883 1.00 91.00 97 ALA A CA 1
ATOM 762 C C . ALA A 1 97 ? -3.116 0.366 -3.566 1.00 91.00 97 ALA A C 1
ATOM 764 O O . ALA A 1 97 ? -4.230 0.658 -3.127 1.00 91.00 97 ALA A O 1
ATOM 765 N N . LEU A 1 98 ? -2.591 0.993 -4.622 1.00 88.94 98 LEU A N 1
ATOM 766 C CA . LEU A 1 98 ? -3.326 1.983 -5.405 1.00 88.94 98 LEU A CA 1
ATOM 767 C C . LEU A 1 98 ? -4.495 1.340 -6.149 1.00 88.94 98 LEU A C 1
ATOM 769 O O . LEU A 1 98 ? -5.592 1.883 -6.070 1.00 88.94 98 LEU A O 1
ATOM 773 N N . ASP A 1 99 ? -4.290 0.188 -6.782 1.00 88.62 99 ASP A N 1
ATOM 774 C CA . ASP A 1 99 ? -5.332 -0.544 -7.506 1.00 88.62 99 ASP A CA 1
ATOM 775 C C . ASP A 1 99 ? -6.474 -0.955 -6.569 1.00 88.62 99 ASP A C 1
ATOM 777 O O . ASP A 1 99 ? -7.646 -0.776 -6.897 1.00 88.62 99 ASP A O 1
ATOM 781 N N . ILE A 1 100 ? -6.158 -1.402 -5.348 1.00 87.50 100 ILE A N 1
ATOM 782 C CA . ILE A 1 100 ? -7.169 -1.704 -4.324 1.00 87.50 100 ILE A CA 1
ATOM 783 C C . ILE A 1 100 ? -7.951 -0.449 -3.932 1.00 87.50 100 ILE A C 1
ATOM 785 O O . ILE A 1 100 ? -9.175 -0.486 -3.852 1.00 87.50 100 ILE A O 1
ATOM 789 N N . MET A 1 101 ? -7.263 0.666 -3.684 1.00 82.69 101 MET A N 1
ATOM 790 C CA . MET A 1 101 ? -7.896 1.904 -3.213 1.00 82.69 101 MET A CA 1
ATOM 791 C C . MET A 1 101 ? -8.633 2.680 -4.315 1.00 82.69 101 MET A C 1
ATOM 793 O O . MET A 1 101 ? -9.444 3.552 -4.001 1.00 82.69 101 MET A O 1
ATOM 797 N N . GLN A 1 102 ? -8.310 2.429 -5.586 1.00 83.31 102 GLN A N 1
ATOM 798 C CA . GLN A 1 102 ? -8.953 3.034 -6.759 1.00 83.31 102 GLN A CA 1
ATOM 799 C C . GLN A 1 102 ? -9.992 2.111 -7.404 1.00 83.31 102 GLN A C 1
ATOM 801 O O . GLN A 1 102 ? -10.776 2.576 -8.228 1.00 83.31 102 GLN A O 1
ATOM 806 N N . GLY A 1 103 ? -10.003 0.828 -7.045 1.00 78.75 103 GLY A N 1
ATOM 807 C CA . GLY A 1 103 ? -10.910 -0.160 -7.604 1.00 78.75 103 GLY A CA 1
ATOM 808 C C . GLY A 1 103 ? -12.371 0.100 -7.242 1.00 78.75 103 GLY A C 1
ATOM 809 O O . GLY A 1 103 ? -12.716 0.418 -6.102 1.00 78.75 103 GLY A O 1
ATOM 810 N N . GLU A 1 104 ? -13.257 -0.123 -8.211 1.00 73.50 104 GLU A N 1
ATOM 811 C CA . GLU A 1 104 ? -14.706 0.064 -8.057 1.00 73.50 104 GLU A CA 1
ATOM 812 C C . GLU A 1 104 ? -15.308 -0.875 -6.995 1.00 73.50 104 GLU A C 1
ATOM 814 O O . GLU A 1 104 ? -16.277 -0.532 -6.322 1.00 73.50 104 GLU A O 1
ATOM 819 N N . THR A 1 105 ? -14.695 -2.044 -6.783 1.00 70.56 105 THR A N 1
ATOM 820 C CA . THR A 1 105 ? -15.155 -3.068 -5.831 1.00 70.56 105 THR A CA 1
ATOM 821 C C . THR A 1 105 ? -14.771 -2.780 -4.377 1.00 70.56 105 THR A C 1
ATOM 823 O O . THR A 1 105 ? -15.441 -3.252 -3.461 1.00 70.56 105 THR A O 1
ATOM 826 N N . ASN A 1 106 ? -13.720 -1.988 -4.147 1.00 67.38 106 ASN A N 1
ATOM 827 C CA . ASN A 1 106 ? -13.168 -1.684 -2.823 1.00 67.38 106 ASN A CA 1
ATOM 828 C C . ASN A 1 106 ? -13.340 -0.198 -2.451 1.00 67.38 106 ASN A C 1
ATOM 830 O O . ASN A 1 106 ? -12.598 0.348 -1.638 1.00 67.38 106 ASN A O 1
ATOM 834 N N . THR A 1 107 ? -14.351 0.474 -3.008 1.00 70.69 107 THR A N 1
ATOM 835 C CA . THR A 1 107 ? -14.646 1.886 -2.710 1.00 70.69 107 THR A CA 1
ATOM 836 C C . THR A 1 107 ? -15.490 2.027 -1.431 1.00 70.69 107 THR A C 1
ATOM 838 O O . THR A 1 107 ? -16.619 2.508 -1.452 1.00 70.69 107 THR A O 1
ATOM 841 N N . TYR A 1 108 ? -14.968 1.592 -0.283 1.00 84.25 108 TYR A N 1
ATOM 842 C CA . TYR A 1 108 ? -15.609 1.802 1.024 1.00 84.25 108 TYR A CA 1
ATOM 843 C C . TYR A 1 108 ? -14.576 2.085 2.113 1.00 84.25 108 TYR A C 1
ATOM 845 O O . TYR A 1 108 ? -13.418 1.694 2.033 1.00 84.25 108 TYR A O 1
ATOM 853 N N . TYR A 1 109 ? -14.981 2.777 3.174 1.00 88.50 109 TYR A N 1
ATOM 854 C CA . TYR A 1 109 ? -14.031 3.258 4.181 1.00 88.50 109 TYR A CA 1
ATOM 855 C C . TYR A 1 109 ? -13.332 2.130 4.966 1.00 88.50 109 TYR A C 1
ATOM 857 O O . TYR A 1 109 ? -12.190 2.286 5.391 1.00 88.50 109 TYR A O 1
ATOM 865 N N . GLY A 1 110 ? -13.980 0.969 5.101 1.00 89.88 110 GLY A N 1
ATOM 866 C CA . GLY A 1 110 ? -13.449 -0.191 5.825 1.00 89.88 110 GLY A CA 1
ATOM 867 C C . GLY A 1 110 ? -12.190 -0.827 5.224 1.00 89.88 110 GLY A C 1
ATOM 868 O O . GLY A 1 110 ? -11.451 -1.466 5.965 1.00 89.88 110 GLY A O 1
ATOM 869 N N . VAL A 1 111 ? -11.887 -0.627 3.931 1.00 89.94 111 VAL A N 1
ATOM 870 C CA . VAL A 1 111 ? -10.640 -1.148 3.327 1.00 89.94 111 VAL A CA 1
ATOM 871 C C . VAL A 1 111 ? -9.418 -0.283 3.644 1.00 89.94 111 VAL A C 1
ATOM 873 O O . VAL A 1 111 ? -8.282 -0.753 3.573 1.00 89.94 111 VAL A O 1
ATOM 876 N N . VAL A 1 112 ? -9.634 0.976 4.036 1.00 90.69 112 VAL A N 1
ATOM 877 C CA . VAL A 1 112 ? -8.574 1.981 4.157 1.00 90.69 112 VAL A CA 1
ATOM 878 C C . VAL A 1 112 ? -7.495 1.558 5.149 1.00 90.69 112 VAL A C 1
ATOM 880 O O . VAL A 1 112 ? -6.315 1.493 4.803 1.00 90.69 112 VAL A O 1
ATOM 883 N N . LEU A 1 113 ? -7.889 1.306 6.399 1.00 92.88 113 LEU A N 1
ATOM 884 C CA . LEU A 1 113 ? -6.943 0.999 7.468 1.00 92.88 113 LEU A CA 1
ATOM 885 C C . LEU A 1 113 ? -6.247 -0.357 7.240 1.00 92.88 113 LEU A C 1
ATOM 887 O O . LEU A 1 113 ? -5.015 -0.384 7.300 1.00 92.88 113 LEU A O 1
ATOM 891 N N . PRO A 1 114 ? -6.964 -1.448 6.893 1.00 93.06 114 PRO A N 1
ATOM 892 C CA . PRO A 1 114 ? -6.338 -2.716 6.525 1.00 93.06 114 PRO A CA 1
ATOM 893 C C . PRO A 1 114 ? -5.326 -2.576 5.382 1.00 93.06 114 PRO A C 1
ATOM 895 O O . PRO A 1 114 ? -4.211 -3.083 5.487 1.00 93.06 114 PRO A O 1
ATOM 898 N N . CYS A 1 115 ? -5.663 -1.843 4.316 1.00 93.12 115 CYS A N 1
ATOM 899 C CA . CYS A 1 115 ? -4.765 -1.662 3.177 1.00 93.12 115 CYS A CA 1
ATOM 900 C C . CYS A 1 115 ? -3.528 -0.821 3.532 1.00 93.12 115 CYS A C 1
ATOM 902 O O . CYS A 1 115 ? -2.426 -1.159 3.102 1.00 93.12 115 CYS A O 1
ATOM 904 N N . LEU A 1 116 ? -3.670 0.237 4.343 1.00 93.88 116 LEU A N 1
ATOM 905 C CA . LEU A 1 116 ? -2.531 1.037 4.815 1.00 93.88 116 LEU A CA 1
ATOM 906 C C . LEU A 1 116 ? -1.574 0.213 5.685 1.00 93.88 116 LEU A C 1
ATOM 908 O O . LEU A 1 116 ? -0.360 0.285 5.495 1.00 93.88 116 LEU A O 1
ATOM 912 N N . LEU A 1 117 ? -2.108 -0.584 6.613 1.00 94.62 117 LEU A N 1
ATOM 913 C CA . LEU A 1 117 ? -1.303 -1.442 7.484 1.00 94.62 117 LEU A CA 1
ATOM 914 C C . LEU A 1 117 ? -0.598 -2.555 6.697 1.00 94.62 117 LEU A C 1
ATOM 916 O O . LEU A 1 117 ? 0.582 -2.813 6.939 1.00 94.62 117 LEU A O 1
ATOM 920 N N . ALA A 1 118 ? -1.284 -3.177 5.733 1.00 94.44 118 ALA A N 1
ATOM 921 C CA . ALA A 1 118 ? -0.694 -4.179 4.846 1.00 94.44 118 ALA A CA 1
ATOM 922 C C . ALA A 1 118 ? 0.433 -3.585 3.987 1.00 94.44 118 ALA A C 1
ATOM 924 O O . ALA A 1 118 ? 1.530 -4.145 3.942 1.00 94.44 118 ALA A O 1
ATOM 925 N N . LEU A 1 119 ? 0.202 -2.419 3.370 1.00 94.62 119 LEU A N 1
ATOM 926 C CA . LEU A 1 119 ? 1.214 -1.708 2.587 1.00 94.62 119 LEU A CA 1
ATOM 927 C C . LEU A 1 119 ? 2.443 -1.367 3.437 1.00 94.62 119 LEU A C 1
ATOM 929 O O . LEU A 1 119 ? 3.572 -1.650 3.039 1.00 94.62 119 LEU A O 1
ATOM 933 N N . ARG A 1 120 ? 2.226 -0.786 4.624 1.00 94.56 120 ARG A N 1
ATOM 934 C CA . ARG A 1 120 ? 3.300 -0.425 5.556 1.00 94.56 120 ARG A CA 1
ATOM 935 C C . ARG A 1 120 ? 4.135 -1.651 5.925 1.00 94.56 120 ARG A C 1
ATOM 937 O O . ARG A 1 120 ? 5.346 -1.619 5.746 1.00 94.56 120 ARG A O 1
ATOM 944 N N . ARG A 1 121 ? 3.492 -2.757 6.316 1.00 93.81 121 ARG A N 1
ATOM 945 C CA . ARG A 1 121 ? 4.159 -4.036 6.622 1.00 93.81 121 ARG A CA 1
ATOM 946 C C . ARG A 1 121 ? 4.941 -4.587 5.426 1.00 93.81 121 ARG A C 1
ATOM 948 O O . ARG A 1 121 ? 6.054 -5.071 5.606 1.00 93.81 121 ARG A O 1
ATOM 955 N N . LYS A 1 122 ? 4.380 -4.542 4.212 1.00 93.62 122 LYS A N 1
ATOM 956 C CA . LYS A 1 122 ? 5.060 -4.980 2.978 1.00 93.62 122 LYS A CA 1
ATOM 957 C C . LYS A 1 122 ? 6.345 -4.182 2.743 1.00 93.62 122 LYS A C 1
ATOM 959 O O . LYS A 1 122 ? 7.381 -4.778 2.469 1.00 93.62 122 LYS A O 1
ATOM 964 N N . ILE A 1 123 ? 6.311 -2.863 2.921 1.00 93.44 123 ILE A N 1
ATOM 965 C CA . ILE A 1 123 ? 7.492 -2.006 2.746 1.00 93.44 123 ILE A CA 1
ATOM 966 C C . ILE A 1 123 ? 8.489 -2.188 3.905 1.00 93.44 123 ILE A C 1
ATOM 968 O O . ILE A 1 123 ? 9.690 -2.256 3.666 1.00 93.44 123 ILE A O 1
ATOM 972 N N . GLU A 1 124 ? 8.026 -2.363 5.145 1.00 93.44 124 GLU A N 1
ATOM 973 C CA . GLU A 1 124 ? 8.894 -2.702 6.286 1.00 93.44 124 GLU A CA 1
ATOM 974 C C . GLU A 1 124 ? 9.625 -4.035 6.073 1.00 93.44 124 GLU A C 1
ATOM 976 O O . GLU A 1 124 ? 10.792 -4.154 6.437 1.00 93.44 124 GLU A O 1
ATOM 981 N N . LYS A 1 125 ? 8.979 -5.033 5.448 1.00 92.88 125 LYS A N 1
ATOM 982 C CA . LYS A 1 125 ? 9.648 -6.283 5.048 1.00 92.88 125 LYS A CA 1
ATOM 983 C C . LYS A 1 125 ? 10.770 -6.018 4.035 1.00 92.88 125 LYS A C 1
ATOM 985 O O . LYS A 1 125 ? 11.809 -6.658 4.140 1.00 92.88 125 LYS A O 1
ATOM 990 N N . LEU A 1 126 ? 10.585 -5.084 3.096 1.00 92.06 126 LEU A N 1
ATOM 991 C CA . LEU A 1 126 ? 11.630 -4.695 2.137 1.00 92.06 126 LEU A CA 1
ATOM 992 C C . LEU A 1 126 ? 12.810 -3.986 2.817 1.00 92.06 126 LEU A C 1
ATOM 994 O O . LEU A 1 126 ? 13.943 -4.171 2.391 1.00 92.06 126 LEU A O 1
ATOM 998 N N . ALA A 1 127 ? 12.559 -3.223 3.883 1.00 90.56 127 ALA A N 1
ATOM 999 C CA . ALA A 1 127 ? 13.587 -2.517 4.652 1.00 90.56 127 ALA A CA 1
ATOM 1000 C C . ALA A 1 127 ? 14.431 -3.431 5.566 1.00 90.56 127 ALA A C 1
ATOM 1002 O O . ALA A 1 127 ? 15.361 -2.965 6.223 1.00 90.56 127 ALA A O 1
ATOM 1003 N N . LYS A 1 128 ? 14.105 -4.726 5.668 1.00 89.31 128 LYS A N 1
ATOM 1004 C CA . LYS A 1 128 ? 14.870 -5.667 6.494 1.00 89.31 128 LYS A CA 1
ATOM 1005 C C . LYS A 1 128 ? 16.254 -5.949 5.894 1.00 89.31 128 LYS A C 1
ATOM 1007 O O . LYS A 1 128 ? 16.373 -6.058 4.676 1.00 89.31 128 LYS A O 1
ATOM 1012 N N . PRO A 1 129 ? 17.270 -6.227 6.734 1.00 83.50 129 PRO A N 1
ATOM 1013 C CA . PRO A 1 129 ? 18.644 -6.485 6.287 1.00 83.50 129 PRO A CA 1
ATOM 1014 C C . PRO A 1 129 ? 18.826 -7.822 5.542 1.00 83.50 129 PRO A C 1
ATOM 1016 O O . PRO A 1 129 ? 19.937 -8.167 5.156 1.00 83.50 129 PRO A O 1
ATOM 1019 N N . GLU A 1 130 ? 17.754 -8.597 5.357 1.00 86.00 130 GLU A N 1
ATOM 1020 C CA . GLU A 1 130 ? 17.749 -9.866 4.619 1.00 86.00 130 GLU A CA 1
ATOM 1021 C C . GLU A 1 130 ? 18.035 -9.667 3.118 1.00 86.00 130 GLU A C 1
ATOM 1023 O O . GLU A 1 130 ? 18.493 -10.595 2.452 1.00 86.00 130 GLU A O 1
ATOM 1028 N N . ARG A 1 131 ? 17.791 -8.459 2.590 1.00 85.06 131 ARG A N 1
ATOM 1029 C CA . ARG A 1 131 ? 18.094 -8.071 1.210 1.00 85.06 131 ARG A CA 1
ATOM 1030 C C . ARG A 1 131 ? 19.049 -6.881 1.195 1.00 85.06 131 ARG A C 1
ATOM 1032 O O . ARG A 1 131 ? 18.839 -5.898 1.898 1.00 85.06 131 ARG A O 1
ATOM 1039 N N . ILE A 1 132 ? 20.060 -6.965 0.336 1.00 88.88 132 ILE A N 1
ATOM 1040 C CA . ILE A 1 132 ? 20.957 -5.852 0.021 1.00 88.88 132 ILE A CA 1
ATOM 1041 C C . ILE A 1 132 ? 20.332 -5.061 -1.125 1.00 88.88 132 ILE A C 1
ATOM 1043 O O . ILE A 1 132 ? 19.950 -5.647 -2.136 1.00 88.88 132 ILE A O 1
ATOM 1047 N N . TRP A 1 133 ? 20.237 -3.747 -0.953 1.00 91.06 133 TRP A N 1
ATOM 1048 C CA . TRP A 1 133 ? 19.738 -2.819 -1.960 1.00 91.06 133 TRP A CA 1
ATOM 1049 C C . TRP A 1 133 ? 20.899 -1.962 -2.464 1.00 91.06 133 TRP A C 1
ATOM 1051 O O . TRP A 1 133 ? 21.637 -1.381 -1.672 1.00 91.06 133 TRP A O 1
ATOM 1061 N N . LEU A 1 134 ? 21.063 -1.879 -3.777 1.00 91.56 134 LEU A N 1
ATOM 1062 C CA . LEU A 1 134 ? 22.083 -1.075 -4.444 1.00 91.56 134 LEU A CA 1
ATOM 1063 C C . LEU A 1 134 ? 21.613 0.365 -4.667 1.00 91.56 134 LEU A C 1
ATOM 1065 O O . LEU A 1 134 ? 22.424 1.289 -4.628 1.00 91.56 134 LEU A O 1
ATOM 1069 N N . TYR A 1 135 ? 20.312 0.561 -4.902 1.00 91.56 135 TYR A N 1
ATOM 1070 C CA . TYR A 1 135 ? 19.751 1.854 -5.298 1.00 91.56 135 TYR A CA 1
ATOM 1071 C C . TYR A 1 135 ? 18.545 2.272 -4.449 1.00 91.56 135 TYR A C 1
ATOM 1073 O O . TYR A 1 135 ? 18.359 3.462 -4.188 1.00 91.56 135 TYR A O 1
ATOM 1081 N N . PHE A 1 136 ? 17.710 1.318 -4.024 1.00 92.69 136 PHE A N 1
ATOM 1082 C CA . PHE A 1 136 ? 16.398 1.614 -3.436 1.00 92.69 136 PHE A CA 1
ATOM 1083 C C . PHE A 1 136 ? 16.347 1.705 -1.905 1.00 92.69 136 PHE A C 1
ATOM 1085 O O . PHE A 1 136 ? 15.315 2.130 -1.390 1.00 92.69 136 PHE A O 1
ATOM 1092 N N . GLU A 1 137 ? 17.423 1.417 -1.167 1.00 92.44 137 GLU A N 1
ATOM 1093 C CA . GLU A 1 137 ? 17.462 1.590 0.300 1.00 92.44 137 GLU A CA 1
ATOM 1094 C C . GLU A 1 137 ? 16.980 2.986 0.760 1.00 92.44 137 GLU A C 1
ATOM 1096 O O . GLU A 1 137 ? 15.990 3.066 1.495 1.00 92.44 137 GLU A O 1
ATOM 1101 N N . PRO A 1 138 ? 17.555 4.111 0.273 1.00 91.44 138 PRO A N 1
ATOM 1102 C CA . PRO A 1 138 ? 17.097 5.443 0.679 1.00 91.44 138 PRO A CA 1
ATOM 1103 C C . PRO A 1 138 ? 15.667 5.756 0.215 1.00 91.44 138 PRO A C 1
ATOM 1105 O O . PRO A 1 138 ? 14.984 6.593 0.813 1.00 91.44 138 PRO A O 1
ATOM 1108 N N . ILE A 1 139 ? 15.200 5.102 -0.853 1.00 92.31 139 ILE A N 1
ATOM 1109 C CA . ILE A 1 139 ? 13.844 5.268 -1.381 1.00 92.31 139 ILE A CA 1
ATOM 1110 C C . ILE A 1 139 ? 12.834 4.577 -0.457 1.00 92.31 139 ILE A C 1
ATOM 1112 O O . ILE A 1 139 ? 11.834 5.195 -0.092 1.00 92.31 139 ILE A O 1
ATOM 1116 N N . ILE A 1 140 ? 13.106 3.339 -0.039 1.00 93.06 140 ILE A N 1
ATOM 1117 C CA . ILE A 1 140 ? 12.264 2.563 0.883 1.00 93.06 140 ILE A CA 1
ATOM 1118 C C . ILE A 1 140 ? 12.077 3.327 2.199 1.00 93.06 140 ILE A C 1
ATOM 1120 O O . ILE A 1 140 ? 10.944 3.529 2.646 1.00 93.06 140 ILE A O 1
ATOM 1124 N N . ASP A 1 141 ? 13.165 3.855 2.758 1.00 92.00 141 ASP A N 1
ATOM 1125 C CA . ASP A 1 141 ? 13.135 4.678 3.969 1.00 92.00 141 ASP A CA 1
ATOM 1126 C C . ASP A 1 141 ? 12.293 5.947 3.807 1.00 92.00 141 ASP A C 1
ATOM 1128 O O . ASP A 1 141 ? 11.502 6.315 4.684 1.00 92.00 141 ASP A O 1
ATOM 1132 N N . ALA A 1 142 ? 12.463 6.655 2.688 1.00 92.19 142 ALA A N 1
ATOM 1133 C CA . ALA A 1 142 ? 11.713 7.875 2.411 1.00 92.19 142 ALA A CA 1
ATOM 1134 C C . ALA A 1 142 ? 10.215 7.598 2.231 1.00 92.19 142 ALA A C 1
ATOM 1136 O O . ALA A 1 142 ? 9.375 8.390 2.674 1.00 92.19 142 ALA A O 1
ATOM 1137 N N . ILE A 1 143 ? 9.880 6.469 1.610 1.00 92.06 143 ILE A N 1
ATOM 1138 C CA . ILE A 1 143 ? 8.509 6.007 1.438 1.00 92.06 143 ILE A CA 1
ATOM 1139 C C . ILE A 1 143 ? 7.872 5.704 2.795 1.00 92.06 143 ILE A C 1
ATOM 1141 O O . ILE A 1 143 ? 6.795 6.239 3.066 1.0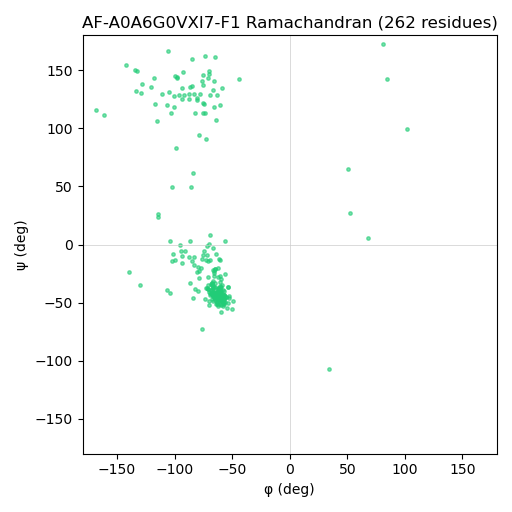0 92.06 143 ILE A O 1
ATOM 1145 N N . LEU A 1 144 ? 8.526 4.912 3.655 1.00 92.94 144 LEU A N 1
ATOM 1146 C CA . LEU A 1 144 ? 8.012 4.586 4.992 1.00 92.94 144 LEU A CA 1
ATOM 1147 C C . LEU A 1 144 ? 7.741 5.856 5.799 1.00 92.94 144 LEU A C 1
ATOM 1149 O O . LEU A 1 144 ? 6.621 6.066 6.264 1.00 92.94 144 LEU A O 1
ATOM 1153 N N . LYS A 1 145 ? 8.718 6.771 5.852 1.00 93.00 145 LYS A N 1
ATOM 1154 C CA . LYS A 1 145 ? 8.568 8.077 6.516 1.00 93.00 145 LYS A CA 1
ATOM 1155 C C . LYS A 1 145 ? 7.408 8.887 5.940 1.00 93.00 145 LYS A C 1
ATOM 1157 O O . LYS A 1 145 ? 6.696 9.566 6.679 1.00 93.00 145 LYS A O 1
ATOM 1162 N N . SER A 1 146 ? 7.210 8.852 4.623 1.00 92.19 146 SER A N 1
ATOM 1163 C CA . SER A 1 146 ? 6.106 9.575 3.995 1.00 92.19 146 SER A CA 1
ATOM 1164 C C . SER A 1 146 ? 4.747 8.952 4.292 1.00 92.19 146 SER A C 1
ATOM 1166 O O . SER A 1 146 ? 3.784 9.705 4.435 1.00 92.19 146 SER A O 1
ATOM 1168 N N . ILE A 1 147 ? 4.646 7.624 4.333 1.00 92.94 147 ILE A N 1
ATOM 1169 C CA . ILE A 1 147 ? 3.414 6.924 4.707 1.00 92.94 147 ILE A CA 1
ATOM 1170 C C . ILE A 1 147 ? 3.071 7.271 6.153 1.00 92.94 147 ILE A C 1
ATOM 1172 O O . ILE A 1 147 ? 1.975 7.771 6.398 1.00 92.94 147 ILE A O 1
ATOM 1176 N N . ASP A 1 148 ? 4.033 7.124 7.067 1.00 92.94 148 ASP A N 1
ATOM 1177 C CA . ASP A 1 148 ? 3.853 7.426 8.488 1.00 92.94 148 ASP A CA 1
ATOM 1178 C C . ASP A 1 148 ? 3.411 8.875 8.705 1.00 92.94 148 ASP A C 1
ATOM 1180 O O . ASP A 1 148 ? 2.456 9.131 9.433 1.00 92.94 148 ASP A O 1
ATOM 1184 N N . LYS A 1 149 ? 4.029 9.829 8.001 1.00 93.81 149 LYS A N 1
ATOM 1185 C CA . LYS A 1 149 ? 3.678 11.249 8.109 1.00 93.81 149 LYS A CA 1
ATOM 1186 C C . LYS A 1 149 ? 2.316 11.586 7.500 1.00 93.81 149 LYS A C 1
ATOM 1188 O O . LYS A 1 149 ? 1.539 12.329 8.086 1.00 93.81 149 LYS A O 1
ATOM 1193 N N . ARG A 1 150 ? 2.035 11.132 6.275 1.00 93.31 150 ARG A N 1
ATOM 1194 C CA . ARG A 1 150 ? 0.817 11.541 5.545 1.00 93.31 150 ARG A CA 1
ATOM 1195 C C . ARG A 1 150 ? -0.429 10.800 6.020 1.00 93.31 150 ARG A C 1
ATOM 1197 O O . ARG A 1 150 ? -1.529 11.313 5.833 1.00 93.31 150 ARG A O 1
ATOM 1204 N N . PHE A 1 151 ? -0.254 9.631 6.633 1.00 93.56 151 PHE A N 1
ATOM 1205 C CA . PHE A 1 151 ? -1.323 8.823 7.215 1.00 93.56 151 PHE A CA 1
ATOM 1206 C C . PHE A 1 151 ? -1.215 8.717 8.740 1.00 93.56 151 PHE A C 1
ATOM 1208 O O . PHE A 1 151 ? -1.784 7.800 9.328 1.00 93.56 151 PHE A O 1
ATOM 1215 N N . GLU A 1 152 ? -0.555 9.672 9.398 1.00 94.44 152 GLU A N 1
ATOM 1216 C CA . GLU A 1 152 ? -0.417 9.715 10.860 1.00 94.44 152 GLU A CA 1
ATOM 1217 C C . GLU A 1 152 ? -1.782 9.620 11.557 1.00 94.44 152 GLU A C 1
ATOM 1219 O O . GLU A 1 152 ? -1.976 8.801 12.455 1.00 94.44 152 GLU A O 1
ATOM 1224 N N . ASN A 1 153 ? -2.770 10.369 11.056 1.00 93.56 153 ASN A N 1
ATOM 1225 C CA . ASN A 1 153 ? -4.148 10.349 11.552 1.00 93.56 153 ASN A CA 1
ATOM 1226 C C . ASN A 1 153 ? -4.855 9.000 11.358 1.00 93.56 153 ASN A C 1
ATOM 1228 O O . ASN A 1 153 ? -5.965 8.847 11.837 1.00 93.56 153 ASN A O 1
ATOM 1232 N N . TYR A 1 154 ? -4.282 8.032 10.652 1.00 92.62 154 TYR A N 1
ATOM 1233 C CA . TYR A 1 154 ? -4.820 6.673 10.551 1.00 92.62 154 TYR A CA 1
ATOM 1234 C C . TYR A 1 154 ? -3.978 5.688 11.363 1.00 92.62 154 TYR A C 1
ATOM 1236 O O . TYR A 1 154 ? -4.521 4.813 12.031 1.00 92.62 154 TYR A O 1
ATOM 1244 N N . LEU A 1 155 ? -2.656 5.860 11.345 1.00 91.69 155 LEU A N 1
ATOM 1245 C CA . LEU A 1 155 ? -1.696 4.943 11.956 1.00 91.69 155 LEU A CA 1
ATOM 1246 C C . LEU A 1 155 ? -1.498 5.167 13.465 1.00 91.69 155 LEU A C 1
ATOM 1248 O O . LEU A 1 155 ? -1.014 4.269 14.148 1.00 91.69 155 LEU A O 1
ATOM 1252 N N . ASN A 1 156 ? -1.896 6.322 14.010 1.00 89.19 156 ASN A N 1
ATOM 1253 C CA . ASN A 1 156 ? -1.791 6.609 15.447 1.00 89.19 156 ASN A CA 1
ATOM 1254 C C . ASN A 1 156 ? -2.854 5.906 16.320 1.00 89.19 156 ASN A C 1
ATOM 1256 O O . ASN A 1 156 ? -2.731 5.900 17.549 1.00 89.19 156 ASN A O 1
ATOM 1260 N N . LEU A 1 157 ? -3.900 5.331 15.705 1.00 89.69 157 LEU A N 1
ATOM 1261 C CA . LEU A 1 157 ? -4.963 4.548 16.362 1.00 89.69 157 LEU A CA 1
ATOM 1262 C C . LEU A 1 157 ? -5.637 5.263 17.556 1.00 89.69 157 LEU A C 1
ATOM 1264 O O . LEU A 1 157 ? -6.091 4.638 18.524 1.00 89.69 157 LEU A O 1
ATOM 1268 N N . SER A 1 158 ? -5.637 6.596 17.529 1.00 87.81 158 SER A N 1
ATOM 1269 C CA . SER A 1 158 ? -6.164 7.450 18.598 1.00 87.81 158 SER A CA 1
ATOM 1270 C C . SER A 1 158 ? -6.930 8.668 18.088 1.00 87.81 158 SER A C 1
ATOM 1272 O O . SER A 1 158 ? -7.767 9.196 18.814 1.00 87.81 158 SER A O 1
ATOM 1274 N N . SER A 1 159 ? -6.661 9.117 16.863 1.00 92.38 159 SER A N 1
ATOM 1275 C CA . SER A 1 159 ? -7.457 10.140 16.181 1.00 92.38 159 SER A CA 1
ATOM 1276 C C . SER A 1 159 ? -8.885 9.660 15.900 1.00 92.38 159 SER A C 1
ATOM 1278 O O . SER A 1 159 ? -9.159 8.460 15.825 1.00 92.38 159 SER A O 1
ATOM 1280 N N . LEU A 1 160 ? -9.785 10.604 15.638 1.00 92.25 160 LEU A N 1
ATOM 1281 C CA . LEU A 1 160 ? -11.147 10.280 15.225 1.00 92.25 160 LEU A CA 1
ATOM 1282 C C . LEU A 1 160 ? -11.170 9.487 13.908 1.00 92.25 160 LEU A C 1
ATOM 1284 O O . LEU A 1 160 ? -11.928 8.531 13.773 1.00 92.25 160 LEU A O 1
ATOM 1288 N N . GLU A 1 161 ? -10.313 9.842 12.953 1.00 92.31 161 GLU A N 1
ATOM 1289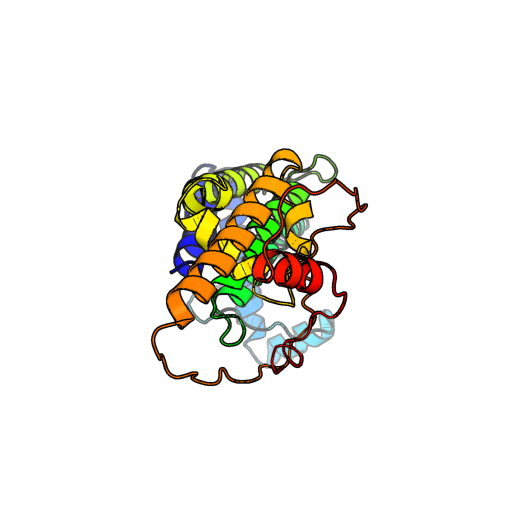 C CA . GLU A 1 161 ? -10.213 9.172 11.658 1.00 92.31 161 GLU A CA 1
ATOM 1290 C C . GLU A 1 161 ? -9.755 7.719 11.798 1.00 92.31 161 GLU A C 1
ATOM 1292 O O . GLU A 1 161 ? -10.342 6.831 11.184 1.00 92.31 161 GLU A O 1
ATOM 1297 N N . SER A 1 162 ? -8.751 7.449 12.637 1.00 92.00 162 SER A N 1
ATOM 1298 C CA . SER A 1 162 ? -8.276 6.082 12.876 1.00 92.00 162 SER A CA 1
ATOM 1299 C C . SER A 1 162 ? -9.319 5.236 13.604 1.00 92.00 162 SER A C 1
ATOM 1301 O O . SER A 1 162 ? -9.515 4.075 13.246 1.00 92.00 162 SER A O 1
ATOM 1303 N N . VAL A 1 163 ? -10.043 5.818 14.568 1.00 93.56 163 VAL A N 1
ATOM 1304 C CA . VAL A 1 163 ? -11.141 5.142 15.270 1.00 93.56 163 VAL A CA 1
ATOM 1305 C C . VAL A 1 163 ? -12.262 4.802 14.291 1.00 93.56 163 VAL A C 1
ATOM 1307 O O . VAL A 1 163 ? -12.658 3.641 14.203 1.00 93.56 163 VAL A O 1
ATOM 1310 N N . ASN A 1 164 ? -12.712 5.758 13.480 1.00 94.25 164 ASN A N 1
ATOM 1311 C CA . ASN A 1 164 ? -13.747 5.514 12.476 1.00 94.25 164 ASN A CA 1
ATOM 1312 C C . ASN A 1 164 ? -13.304 4.468 11.443 1.00 94.25 164 ASN A C 1
ATOM 1314 O O . ASN A 1 164 ? -14.085 3.586 11.088 1.00 94.25 164 ASN A O 1
ATOM 1318 N N . ALA A 1 165 ? -12.054 4.534 10.976 1.00 94.06 165 ALA A N 1
ATOM 1319 C CA . ALA A 1 165 ? -11.521 3.569 10.019 1.00 94.06 165 ALA A CA 1
ATOM 1320 C C . ALA A 1 165 ? -11.408 2.168 10.634 1.00 94.06 165 ALA A C 1
ATOM 1322 O O . ALA A 1 165 ? -11.685 1.182 9.957 1.00 94.06 165 ALA A O 1
ATOM 1323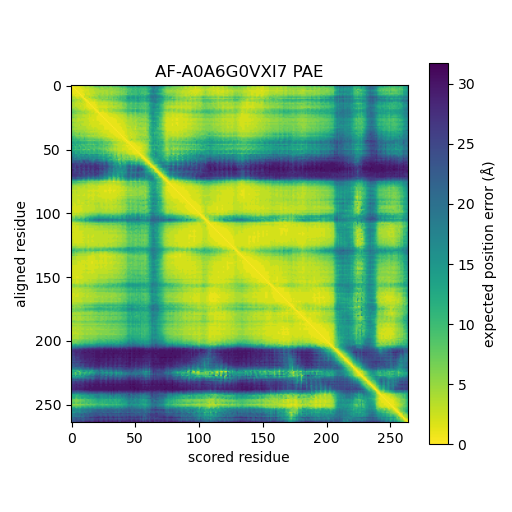 N N . SER A 1 166 ? -11.067 2.074 11.924 1.00 94.69 166 SER A N 1
ATOM 1324 C CA . SER A 1 166 ? -11.035 0.804 12.653 1.00 94.69 166 SER A CA 1
ATOM 1325 C C . SER A 1 166 ? -12.422 0.194 12.819 1.00 94.69 166 SER A C 1
ATOM 1327 O O . SER A 1 166 ? -12.595 -0.989 12.547 1.00 94.69 166 SER A O 1
ATOM 1329 N N . ILE A 1 167 ? -13.424 1.002 13.181 1.00 94.00 167 ILE A N 1
ATOM 1330 C CA . ILE A 1 167 ? -14.824 0.580 13.277 1.00 94.00 167 ILE A CA 1
ATOM 1331 C C . ILE A 1 167 ? -15.293 0.072 11.913 1.00 94.00 167 ILE A C 1
ATOM 1333 O O . ILE A 1 167 ? -15.810 -1.035 11.820 1.00 94.00 167 ILE A O 1
ATOM 1337 N N . ALA A 1 168 ? -15.046 0.832 10.843 1.00 93.00 168 ALA A N 1
ATOM 1338 C CA . ALA A 1 168 ? -15.423 0.432 9.492 1.00 93.00 168 ALA A CA 1
ATOM 1339 C C . ALA A 1 168 ? -14.723 -0.860 9.035 1.00 93.00 168 ALA A C 1
ATOM 1341 O O . ALA A 1 168 ? -15.343 -1.680 8.361 1.00 93.00 168 ALA A O 1
ATOM 1342 N N . ALA A 1 169 ? -13.451 -1.052 9.400 1.00 93.38 169 ALA A N 1
ATOM 1343 C CA . ALA A 1 169 ? -12.704 -2.270 9.101 1.00 93.38 169 ALA A CA 1
ATOM 1344 C C . ALA A 1 169 ? -13.243 -3.479 9.877 1.00 93.38 169 ALA A C 1
ATOM 1346 O O . ALA A 1 169 ? -13.407 -4.549 9.294 1.00 93.38 169 ALA A O 1
ATOM 1347 N N . PHE A 1 170 ? -13.561 -3.310 11.167 1.00 93.44 170 PHE A N 1
ATOM 1348 C CA . PHE A 1 170 ? -14.187 -4.361 11.968 1.00 93.44 170 PHE A CA 1
ATOM 1349 C C . PHE A 1 170 ? -15.539 -4.766 11.404 1.00 93.44 170 PHE A C 1
ATOM 1351 O O . PHE A 1 170 ? -15.778 -5.957 11.273 1.00 93.44 170 PHE A O 1
ATOM 1358 N N . SER A 1 171 ? -16.383 -3.808 11.017 1.00 90.62 171 SER A N 1
ATOM 1359 C CA . SER A 1 171 ? -17.718 -4.070 10.468 1.00 90.62 171 SER A CA 1
ATOM 1360 C C . SER A 1 171 ? -17.719 -4.879 9.168 1.00 90.62 171 SER A C 1
ATOM 1362 O O . SER A 1 171 ? -18.780 -5.322 8.734 1.00 90.62 171 SER A O 1
ATOM 1364 N N . TYR A 1 172 ? -16.566 -5.055 8.518 1.00 86.44 172 TYR A N 1
ATOM 1365 C CA . TYR A 1 172 ? -16.479 -5.756 7.247 1.00 86.44 172 TYR A CA 1
ATOM 1366 C C . TYR A 1 172 ? -15.994 -7.209 7.436 1.00 86.44 172 TYR A C 1
ATOM 1368 O O . TYR A 1 172 ? -14.852 -7.415 7.868 1.00 86.44 172 TYR A O 1
ATOM 1376 N N . PRO A 1 173 ? -16.807 -8.229 7.073 1.00 83.38 173 PRO A N 1
ATOM 1377 C CA . PRO A 1 173 ? -16.501 -9.641 7.328 1.00 83.38 173 PRO A CA 1
ATOM 1378 C C . PRO A 1 173 ? -15.138 -10.105 6.807 1.00 83.38 173 PRO A C 1
ATOM 1380 O O . PRO A 1 173 ? -14.463 -10.870 7.484 1.00 83.38 173 PRO A O 1
ATOM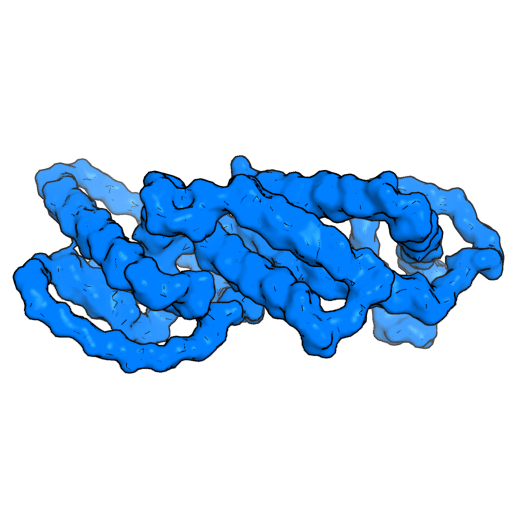 1383 N N . ARG A 1 174 ? -14.692 -9.592 5.649 1.00 82.81 174 ARG A N 1
ATOM 1384 C CA . ARG A 1 174 ? -13.395 -9.950 5.045 1.00 82.81 174 ARG A CA 1
ATOM 1385 C C . ARG A 1 174 ? -12.200 -9.616 5.942 1.00 82.81 174 ARG A C 1
ATOM 1387 O O . ARG A 1 174 ? -11.177 -10.285 5.856 1.00 82.81 174 ARG A O 1
ATOM 1394 N N . PHE A 1 175 ? -12.291 -8.552 6.743 1.00 84.06 175 PHE A N 1
ATOM 1395 C CA . PHE A 1 175 ? -11.162 -8.062 7.534 1.00 84.06 175 PHE A CA 1
ATOM 1396 C C . PHE A 1 175 ? -11.273 -8.433 9.009 1.00 84.06 175 PHE A C 1
ATOM 1398 O O . PHE A 1 175 ? -10.247 -8.798 9.585 1.00 84.06 175 PHE A O 1
ATOM 1405 N N . LYS A 1 176 ? -12.470 -8.330 9.617 1.00 86.62 176 LYS A N 1
ATOM 1406 C CA . LYS A 1 176 ? -12.746 -8.621 11.041 1.00 86.62 176 LYS A CA 1
ATOM 1407 C C . LYS A 1 176 ? -11.552 -8.249 11.937 1.00 86.62 176 LYS A C 1
ATOM 1409 O O . LYS A 1 176 ? -11.266 -7.069 12.130 1.00 86.62 176 LYS A O 1
ATOM 1414 N N . LYS A 1 177 ? -10.827 -9.248 12.456 1.00 87.38 177 LYS A N 1
ATOM 1415 C CA . LYS A 1 177 ? -9.647 -9.089 13.325 1.00 87.38 177 LYS A CA 1
ATOM 1416 C C . LYS A 1 177 ? -8.306 -9.290 12.611 1.00 87.38 177 LYS A C 1
ATOM 1418 O O . LYS A 1 177 ? -7.277 -9.039 13.229 1.00 87.38 177 LYS A O 1
ATOM 1423 N N . CYS A 1 178 ? -8.277 -9.745 11.358 1.00 84.75 178 CYS A N 1
ATOM 1424 C CA . CYS A 1 178 ? -7.046 -10.173 10.681 1.00 84.75 178 CYS A CA 1
ATOM 1425 C C . CYS A 1 178 ? -5.985 -9.068 10.642 1.00 84.75 178 CYS A C 1
ATOM 1427 O O . CYS A 1 178 ? -4.822 -9.324 10.918 1.00 84.75 178 CYS A O 1
ATOM 1429 N N . TRP A 1 179 ? -6.390 -7.823 10.400 1.00 91.56 179 TRP A N 1
ATOM 1430 C CA . TRP A 1 179 ? -5.485 -6.673 10.332 1.00 91.56 179 TRP A CA 1
ATOM 1431 C C . TRP A 1 179 ? -4.868 -6.266 11.684 1.00 91.56 179 TRP A C 1
ATOM 1433 O O . TRP A 1 179 ? -3.897 -5.507 11.702 1.00 91.56 179 TRP A O 1
ATOM 1443 N N . LEU A 1 180 ? -5.374 -6.778 12.817 1.00 91.38 180 LEU A N 1
ATOM 1444 C CA . LEU A 1 180 ? -4.816 -6.491 14.144 1.00 91.38 180 LEU A CA 1
ATOM 1445 C C . LEU A 1 180 ? -3.414 -7.074 14.338 1.00 91.38 180 LEU A C 1
ATOM 1447 O O . LEU A 1 180 ? -2.658 -6.562 15.155 1.00 91.38 180 LEU A O 1
ATOM 1451 N N . THR A 1 181 ? -3.008 -8.091 13.582 1.00 90.69 181 THR A N 1
ATOM 1452 C CA . THR A 1 181 ? -1.632 -8.617 13.645 1.00 90.69 181 THR A CA 1
ATOM 1453 C C . THR A 1 181 ? -0.585 -7.597 13.176 1.00 90.69 181 THR A C 1
ATOM 1455 O O . THR A 1 181 ? 0.580 -7.694 13.557 1.00 90.69 181 THR A O 1
ATOM 1458 N N . CYS A 1 182 ? -0.992 -6.588 12.398 1.00 90.19 182 CYS A N 1
ATOM 1459 C CA . CYS A 1 182 ? -0.164 -5.437 12.026 1.00 90.19 182 CYS A CA 1
ATOM 1460 C C . CYS A 1 182 ? -0.212 -4.296 13.058 1.00 90.19 182 CYS A C 1
ATOM 1462 O O . CYS A 1 182 ? 0.369 -3.235 12.836 1.00 90.19 182 CYS A O 1
ATOM 1464 N N . VAL A 1 183 ? -0.915 -4.489 14.174 1.00 91.69 183 VAL A N 1
ATOM 1465 C CA . VAL A 1 183 ? -1.097 -3.512 15.248 1.00 91.69 183 VAL A CA 1
ATOM 1466 C C . VAL A 1 183 ? -0.486 -4.058 16.536 1.00 91.69 183 VAL A C 1
ATOM 1468 O O . VAL A 1 183 ? -0.577 -5.248 16.832 1.00 91.69 183 VAL A O 1
ATOM 1471 N N . LYS A 1 184 ? 0.115 -3.183 17.348 1.00 90.31 184 LYS A N 1
ATOM 1472 C CA . LYS A 1 184 ? 0.618 -3.564 18.675 1.00 90.31 184 LYS A CA 1
ATOM 1473 C C . LYS A 1 184 ? -0.512 -4.119 19.547 1.00 90.31 184 LYS A C 1
ATOM 1475 O O . LYS A 1 184 ? -1.569 -3.498 19.646 1.00 90.31 184 LYS A O 1
ATOM 1480 N N . ILE A 1 185 ? -0.243 -5.234 20.227 1.00 89.50 185 ILE A N 1
ATOM 1481 C CA . ILE A 1 185 ? -1.215 -5.978 21.051 1.00 89.50 185 ILE A CA 1
ATOM 1482 C C . ILE A 1 185 ? -1.902 -5.078 22.091 1.00 89.50 185 ILE A C 1
ATOM 1484 O O . ILE A 1 185 ? -3.106 -5.181 22.296 1.00 89.50 185 ILE A O 1
ATOM 1488 N N . GLU A 1 186 ? -1.171 -4.124 22.673 1.00 91.50 186 GLU A N 1
ATOM 1489 C CA . GLU A 1 186 ? -1.688 -3.140 23.641 1.00 91.50 186 GLU A CA 1
ATOM 1490 C C . GLU A 1 186 ? -2.879 -2.306 23.130 1.00 91.50 186 GLU A C 1
ATOM 1492 O O . GLU A 1 186 ? -3.699 -1.842 23.919 1.00 91.50 186 GLU A O 1
ATOM 1497 N N . ASN A 1 187 ? -3.008 -2.137 21.810 1.00 91.12 187 ASN A N 1
ATOM 1498 C CA . ASN A 1 187 ? -4.090 -1.368 21.199 1.00 91.12 187 ASN A CA 1
ATOM 1499 C C . ASN A 1 187 ? -5.294 -2.232 20.796 1.00 91.12 187 ASN A C 1
ATOM 1501 O O . ASN A 1 187 ? -6.335 -1.675 20.450 1.00 91.12 187 ASN A O 1
ATOM 1505 N N . HIS A 1 188 ? -5.191 -3.566 20.827 1.00 93.50 188 HIS A N 1
ATOM 1506 C CA . HIS A 1 188 ? -6.245 -4.457 20.320 1.00 93.50 188 HIS A CA 1
ATOM 1507 C C . HIS A 1 188 ? -7.544 -4.291 21.108 1.00 93.50 188 HIS A C 1
ATOM 1509 O O . HIS A 1 188 ? -8.583 -3.985 20.523 1.00 93.50 188 HIS A O 1
ATOM 1515 N N . ASP A 1 189 ? -7.473 -4.401 22.435 1.00 92.56 189 ASP A N 1
ATOM 1516 C CA . ASP A 1 189 ? -8.646 -4.274 23.306 1.00 92.56 189 ASP A CA 1
ATOM 1517 C C . ASP A 1 189 ? -9.280 -2.883 23.204 1.00 92.56 189 ASP A C 1
ATOM 1519 O O . ASP A 1 189 ? -10.504 -2.752 23.159 1.00 92.56 189 ASP A O 1
ATOM 1523 N N . LYS A 1 190 ? -8.453 -1.836 23.096 1.00 94.00 190 LYS A N 1
ATOM 1524 C CA . LYS A 1 190 ? -8.910 -0.453 22.906 1.00 94.00 190 LYS A CA 1
ATOM 1525 C C . LYS A 1 190 ? -9.751 -0.317 21.632 1.00 94.00 190 LYS A C 1
ATOM 1527 O O . LYS A 1 190 ? -10.844 0.243 21.678 1.00 94.00 190 LYS A O 1
ATOM 1532 N N . LEU A 1 191 ? -9.264 -0.853 20.513 1.00 93.81 191 LEU A N 1
ATOM 1533 C CA . LEU A 1 191 ? -9.942 -0.792 19.216 1.00 93.81 191 LEU A CA 1
ATOM 1534 C C . LEU A 1 191 ? -11.238 -1.614 19.206 1.00 93.81 191 LEU A C 1
ATOM 1536 O O . LEU A 1 191 ? -12.272 -1.131 18.745 1.00 93.81 191 LEU A O 1
ATOM 1540 N N . ILE A 1 192 ? -11.216 -2.819 19.784 1.00 93.56 192 ILE A N 1
ATOM 1541 C CA . ILE A 1 192 ? -12.418 -3.654 19.929 1.00 93.56 192 ILE A CA 1
ATOM 1542 C C . ILE A 1 192 ? -13.467 -2.947 20.800 1.00 93.56 192 ILE A C 1
ATOM 1544 O O . ILE A 1 192 ? -14.660 -3.000 20.501 1.00 93.56 192 ILE A O 1
ATOM 1548 N N . ASN A 1 193 ? -13.046 -2.250 21.858 1.00 93.12 193 ASN A N 1
ATOM 1549 C CA . ASN A 1 193 ? -13.956 -1.495 22.717 1.00 93.12 193 ASN A CA 1
ATOM 1550 C C . ASN A 1 193 ? -14.582 -0.288 22.002 1.00 93.12 193 ASN A C 1
ATOM 1552 O O . ASN A 1 193 ? -15.756 -0.004 22.236 1.00 93.12 193 ASN A O 1
ATOM 1556 N N . PHE A 1 194 ? -13.863 0.384 21.095 1.00 94.06 194 PHE A N 1
ATOM 1557 C CA . PHE A 1 194 ? -14.477 1.407 20.242 1.00 94.06 194 PHE A CA 1
ATOM 1558 C C . PHE A 1 194 ? -15.567 0.825 19.344 1.00 94.06 194 PHE A C 1
ATOM 1560 O O . PHE A 1 194 ? -16.635 1.422 19.227 1.00 94.06 194 PHE A O 1
ATOM 1567 N N . PHE A 1 195 ? -15.338 -0.355 18.764 1.00 94.56 195 PHE A N 1
ATOM 1568 C CA . PHE A 1 195 ? -16.341 -1.018 17.934 1.00 94.56 195 PHE A CA 1
ATOM 1569 C C . PHE A 1 195 ? -17.582 -1.439 18.729 1.00 94.56 195 PHE A C 1
ATOM 1571 O O . PHE A 1 195 ? -18.706 -1.157 18.320 1.00 94.56 195 PHE A O 1
ATOM 1578 N N . LYS A 1 196 ? -17.383 -2.024 19.914 1.00 91.62 196 LYS A N 1
ATOM 1579 C CA . LYS A 1 196 ? -18.457 -2.335 20.869 1.00 91.62 196 LYS A CA 1
ATOM 1580 C C . LYS A 1 196 ? -19.312 -1.113 21.200 1.00 91.62 196 LYS A C 1
ATOM 1582 O O . LYS A 1 196 ? -20.531 -1.175 21.088 1.00 91.62 196 LYS A O 1
ATOM 1587 N N . LYS A 1 197 ? -18.665 0.001 21.556 1.00 92.88 197 LYS A N 1
ATOM 1588 C CA . LYS A 1 197 ? -19.354 1.254 21.872 1.00 92.88 197 LYS A CA 1
ATOM 1589 C C . LYS A 1 197 ? -20.140 1.788 20.672 1.00 92.88 197 LYS A C 1
ATOM 1591 O O . LYS A 1 197 ? -21.282 2.189 20.831 1.00 92.88 197 LYS A O 1
ATOM 1596 N N . ALA A 1 198 ? -19.561 1.742 19.473 1.00 92.06 198 ALA A N 1
ATOM 1597 C CA . ALA A 1 198 ? -20.259 2.164 18.262 1.00 92.06 198 ALA A CA 1
ATOM 1598 C C . ALA A 1 198 ? -21.515 1.314 17.990 1.00 92.06 198 ALA A C 1
ATOM 1600 O O . ALA A 1 198 ? -22.548 1.858 17.610 1.00 92.06 198 ALA A O 1
ATOM 1601 N N . ALA A 1 199 ? -21.456 -0.000 18.227 1.00 90.50 199 ALA A N 1
ATOM 1602 C CA . ALA A 1 199 ? -22.625 -0.873 18.120 1.00 90.50 199 ALA A CA 1
ATOM 1603 C C . ALA A 1 199 ? -23.705 -0.534 19.165 1.00 90.50 199 ALA A C 1
ATOM 1605 O O . ALA A 1 199 ? -24.889 -0.479 18.826 1.00 90.50 199 ALA A O 1
ATOM 1606 N N . ASP A 1 200 ? -23.307 -0.253 20.413 1.00 90.25 200 ASP A N 1
ATOM 1607 C CA . ASP A 1 200 ? -24.220 0.214 21.466 1.00 90.25 200 ASP A CA 1
ATOM 1608 C C . ASP A 1 200 ? -24.912 1.534 21.071 1.00 90.25 200 ASP A C 1
ATOM 1610 O O . ASP A 1 200 ? -26.130 1.671 21.226 1.00 90.25 200 ASP A O 1
ATOM 1614 N N . ASP A 1 201 ? -24.152 2.488 20.526 1.00 89.31 201 ASP A N 1
ATOM 1615 C CA . ASP A 1 201 ? -24.651 3.801 20.107 1.00 89.31 201 ASP A CA 1
ATOM 1616 C C . ASP A 1 201 ? -25.667 3.670 18.952 1.00 89.31 201 ASP A C 1
ATOM 1618 O O . ASP A 1 201 ? -26.722 4.308 18.976 1.00 89.31 201 ASP A O 1
ATOM 1622 N N . VAL A 1 202 ? -25.405 2.794 17.971 1.00 88.00 202 VAL A N 1
ATOM 1623 C CA . VAL A 1 202 ? -26.324 2.526 16.845 1.00 88.00 202 VAL A CA 1
ATOM 1624 C C . VAL A 1 202 ? -27.631 1.899 17.327 1.00 88.00 202 VAL A C 1
ATOM 1626 O O . VAL A 1 202 ? -28.705 2.352 16.931 1.00 88.00 202 VAL A O 1
ATOM 1629 N N . ILE A 1 203 ? -27.569 0.896 18.204 1.00 84.50 203 ILE A N 1
ATOM 1630 C CA . ILE A 1 203 ? -28.769 0.220 18.725 1.00 84.50 203 ILE A CA 1
ATOM 1631 C C . ILE A 1 203 ? -29.589 1.160 19.613 1.00 84.50 203 ILE A C 1
ATOM 1633 O O . ILE A 1 203 ? -30.818 1.149 19.566 1.00 84.50 203 ILE A O 1
ATOM 1637 N N . SER A 1 204 ? -28.921 2.036 20.363 1.00 82.56 204 SER A N 1
ATOM 1638 C CA . SER A 1 204 ? -29.589 3.082 21.143 1.00 82.56 204 SER A CA 1
ATOM 1639 C C . SER A 1 204 ? -30.310 4.097 20.242 1.00 82.56 204 SER A C 1
ATOM 1641 O O . SER A 1 204 ? -31.409 4.541 20.579 1.00 82.56 204 SER A O 1
ATOM 1643 N N . ALA A 1 205 ? -29.731 4.425 19.079 1.00 76.88 205 ALA A N 1
ATOM 1644 C CA . ALA A 1 205 ? -30.290 5.360 18.098 1.00 76.88 205 ALA A CA 1
ATOM 1645 C C . ALA A 1 205 ? -31.412 4.764 17.217 1.00 76.88 205 ALA A C 1
ATOM 1647 O O . ALA A 1 205 ? -32.323 5.494 16.815 1.00 76.88 205 ALA A O 1
ATOM 1648 N N . GLN A 1 206 ? -31.396 3.450 16.956 1.00 61.31 206 GLN A N 1
ATOM 1649 C CA . GLN A 1 206 ? -32.400 2.720 16.157 1.00 61.31 206 GLN A CA 1
ATOM 1650 C C . GLN A 1 206 ? -33.808 2.658 16.785 1.00 61.31 206 GLN A C 1
ATOM 1652 O O . GLN A 1 206 ? -34.749 2.219 16.128 1.00 61.31 206 GLN A O 1
ATOM 1657 N N . ASN A 1 207 ? -34.008 3.198 17.993 1.00 56.56 207 ASN A N 1
ATOM 1658 C CA . ASN A 1 207 ? -35.344 3.522 18.519 1.00 56.56 207 ASN A CA 1
ATOM 1659 C C . ASN A 1 207 ? -36.028 4.705 17.784 1.00 56.56 207 ASN A C 1
ATOM 1661 O O . ASN A 1 207 ? -37.093 5.162 18.198 1.00 56.56 207 ASN A O 1
ATOM 1665 N N . THR A 1 208 ? -35.442 5.186 16.682 1.00 45.66 208 THR A N 1
ATOM 1666 C CA . THR A 1 208 ? -35.985 6.210 15.775 1.00 45.66 208 THR A CA 1
ATOM 1667 C C . THR A 1 208 ? -35.907 5.670 14.336 1.00 45.66 208 THR A C 1
ATOM 1669 O O . THR A 1 208 ? -34.853 5.161 13.951 1.00 45.66 208 THR A O 1
ATOM 1672 N N . PRO A 1 209 ? -36.983 5.724 13.527 1.00 41.97 209 PRO A N 1
ATOM 1673 C CA . PRO A 1 209 ? -37.069 4.942 12.294 1.00 41.97 209 PRO A CA 1
ATOM 1674 C C . PRO A 1 209 ? -36.205 5.544 11.179 1.00 41.97 209 PRO A C 1
ATOM 1676 O O . PRO A 1 209 ? -36.432 6.679 10.764 1.00 41.97 209 PRO A O 1
ATOM 1679 N N . LEU A 1 210 ? -35.256 4.770 10.646 1.00 37.88 210 LEU A N 1
ATOM 1680 C CA . LEU A 1 210 ? -34.524 5.097 9.420 1.00 37.88 210 LEU A CA 1
ATOM 1681 C C . LEU A 1 210 ? -34.463 3.880 8.490 1.00 37.88 210 LEU A C 1
ATOM 1683 O O . LEU A 1 210 ? -34.198 2.754 8.905 1.00 37.88 210 LEU A O 1
ATOM 1687 N N . HIS A 1 211 ? -34.783 4.153 7.228 1.00 39.91 211 HIS A N 1
ATOM 1688 C CA . HIS A 1 211 ? -34.961 3.211 6.131 1.00 39.91 211 HIS A CA 1
ATOM 1689 C C . HIS A 1 211 ? -33.654 2.467 5.811 1.00 39.91 211 HIS A C 1
ATOM 1691 O O . HIS A 1 211 ? -32.619 3.087 5.582 1.00 39.91 211 HIS A O 1
ATOM 1697 N N . SER A 1 212 ? -33.718 1.135 5.762 1.00 33.88 212 SER A N 1
ATOM 1698 C CA . SER A 1 212 ? -32.633 0.284 5.270 1.00 33.88 212 SER A CA 1
ATOM 1699 C C . SER A 1 212 ? -32.580 0.365 3.742 1.00 33.88 212 SER A C 1
ATOM 1701 O O . SER A 1 212 ? -33.507 -0.081 3.062 1.00 33.88 212 SER A O 1
ATOM 1703 N N . GLU A 1 213 ? -31.510 0.942 3.195 1.00 32.94 213 GLU A N 1
ATOM 1704 C CA . GLU A 1 213 ? -31.150 0.760 1.789 1.00 32.94 213 GLU A CA 1
ATOM 1705 C C . GLU A 1 213 ? -30.187 -0.426 1.667 1.00 32.94 213 GLU A C 1
ATOM 1707 O O . GLU A 1 213 ? -29.196 -0.534 2.390 1.00 32.94 213 GLU A O 1
ATOM 1712 N N . LYS A 1 214 ? -30.515 -1.358 0.767 1.00 33.06 214 LYS A N 1
ATOM 1713 C CA . LYS A 1 214 ? -29.724 -2.564 0.507 1.00 33.06 214 LYS A CA 1
ATOM 1714 C C . LYS A 1 214 ? -28.470 -2.204 -0.288 1.00 33.06 214 LYS A C 1
ATOM 1716 O O . LYS A 1 214 ? -28.577 -1.737 -1.419 1.00 33.06 214 LYS A O 1
ATOM 1721 N N . SER A 1 215 ? -27.298 -2.503 0.265 1.00 33.66 215 SER A N 1
ATOM 1722 C CA . SER A 1 215 ? -26.032 -2.465 -0.474 1.00 33.66 215 SER A CA 1
ATOM 1723 C C . SER A 1 215 ? -25.951 -3.609 -1.504 1.00 33.66 215 SER A C 1
ATOM 1725 O O . SER A 1 215 ? -26.474 -4.696 -1.236 1.00 33.66 215 SER A O 1
ATOM 1727 N N . PRO A 1 216 ? -25.296 -3.412 -2.666 1.00 33.09 216 PRO A N 1
ATOM 1728 C CA . PRO A 1 216 ? -25.136 -4.456 -3.672 1.00 33.09 216 PRO A CA 1
ATOM 1729 C C . PRO A 1 216 ? -24.157 -5.548 -3.217 1.00 33.09 216 PRO A C 1
ATOM 1731 O O . PRO A 1 216 ? -23.134 -5.272 -2.592 1.00 33.09 216 PRO A O 1
ATOM 1734 N N . ILE A 1 217 ? -24.463 -6.793 -3.586 1.00 35.69 217 ILE A N 1
ATOM 1735 C CA . ILE A 1 217 ? -23.607 -7.968 -3.389 1.00 35.69 217 ILE A CA 1
ATOM 1736 C C . ILE A 1 217 ? -22.445 -7.882 -4.387 1.00 35.69 217 ILE A C 1
ATOM 1738 O O . ILE A 1 217 ? -22.659 -7.981 -5.595 1.00 35.69 217 ILE A O 1
ATOM 1742 N N . ILE A 1 218 ? -21.220 -7.695 -3.892 1.00 40.53 218 ILE A N 1
ATOM 1743 C CA . ILE A 1 218 ? -19.993 -7.746 -4.698 1.00 40.53 218 ILE A CA 1
ATOM 1744 C C . ILE A 1 218 ? -19.271 -9.055 -4.369 1.00 40.53 218 ILE A C 1
ATOM 1746 O O . ILE A 1 218 ? -18.911 -9.305 -3.218 1.00 40.53 218 ILE A O 1
ATOM 1750 N N . ASN A 1 219 ? -19.074 -9.896 -5.388 1.00 36.78 219 ASN A N 1
ATOM 1751 C CA . ASN A 1 219 ? -18.318 -11.144 -5.290 1.00 36.78 219 ASN A CA 1
ATOM 1752 C C . ASN A 1 219 ? -16.871 -10.840 -4.871 1.00 36.78 219 ASN A C 1
ATOM 1754 O O . ASN A 1 219 ? -16.166 -10.102 -5.558 1.00 36.78 219 ASN A O 1
ATOM 1758 N N . GLN A 1 220 ? -16.443 -11.388 -3.732 1.00 45.81 220 GLN A N 1
ATOM 1759 C CA . GLN A 1 220 ? -15.116 -11.145 -3.167 1.00 45.81 220 GLN A CA 1
ATOM 1760 C C . GLN A 1 220 ? -14.061 -12.015 -3.861 1.00 45.81 220 GLN A C 1
ATOM 1762 O O . GLN A 1 220 ? -14.184 -13.238 -3.906 1.00 45.81 220 GLN A O 1
ATOM 1767 N N . THR A 1 221 ? -13.002 -11.386 -4.366 1.00 40.34 221 THR A N 1
ATOM 1768 C CA . THR A 1 221 ? -11.759 -12.053 -4.764 1.00 40.34 221 THR A CA 1
ATOM 1769 C C . THR A 1 221 ? -10.836 -12.171 -3.550 1.00 40.34 221 THR A C 1
ATOM 1771 O O . THR A 1 221 ? -10.676 -11.230 -2.767 1.00 40.34 221 THR A O 1
ATOM 1774 N N . THR A 1 222 ? -10.229 -13.339 -3.357 1.00 45.28 222 THR A N 1
ATOM 1775 C CA . THR A 1 222 ? -9.163 -13.544 -2.370 1.00 45.28 222 THR A CA 1
ATOM 1776 C C . THR A 1 222 ? -7.886 -12.872 -2.882 1.00 45.28 222 THR A C 1
ATOM 1778 O O . THR A 1 222 ? -7.141 -13.484 -3.639 1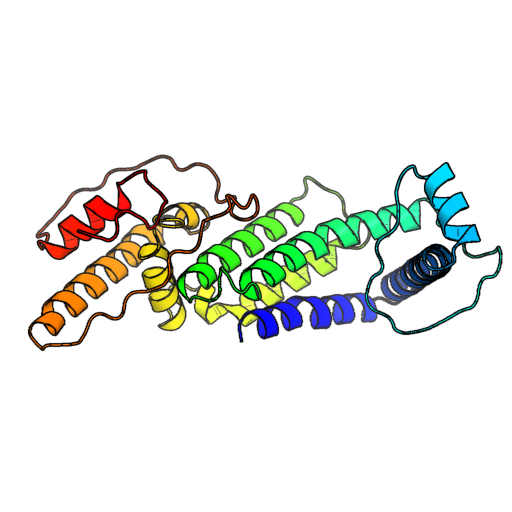.00 45.28 222 THR A O 1
ATOM 1781 N N . ASP A 1 223 ? -7.660 -11.599 -2.542 1.00 56.88 223 ASP A N 1
ATOM 1782 C CA . ASP A 1 223 ? -6.420 -10.901 -2.925 1.00 56.88 223 ASP A CA 1
ATOM 1783 C C . ASP A 1 223 ? -5.260 -11.252 -1.984 1.00 56.88 223 ASP A C 1
ATOM 1785 O O . ASP A 1 223 ? -5.328 -10.966 -0.783 1.00 56.88 223 ASP A O 1
ATOM 1789 N N . ASP A 1 224 ? -4.156 -11.743 -2.552 1.00 70.25 224 ASP A N 1
ATOM 1790 C CA . ASP A 1 224 ? -2.886 -12.038 -1.861 1.00 70.25 224 ASP A CA 1
ATOM 1791 C C . ASP A 1 224 ? -2.245 -10.802 -1.194 1.00 70.25 224 ASP A C 1
ATOM 1793 O O . ASP A 1 224 ? -1.335 -10.912 -0.369 1.00 70.25 224 ASP A O 1
ATOM 1797 N N . PHE A 1 225 ? -2.721 -9.599 -1.525 1.00 80.00 225 PHE A N 1
ATOM 1798 C CA . PHE A 1 225 ? -2.227 -8.344 -0.967 1.00 80.00 225 PHE A CA 1
ATOM 1799 C C . PHE A 1 225 ? -2.386 -8.252 0.561 1.00 80.00 225 PHE A C 1
ATOM 1801 O O . PHE A 1 225 ? -1.510 -7.714 1.245 1.00 80.00 225 PHE A O 1
ATOM 1808 N N . PHE A 1 226 ? -3.485 -8.776 1.110 1.00 76.44 226 PHE A N 1
ATOM 1809 C CA . PHE A 1 226 ? -3.841 -8.656 2.527 1.00 76.44 226 PHE A CA 1
ATOM 1810 C C . PHE A 1 226 ? -3.195 -9.749 3.408 1.00 76.44 226 PHE A C 1
ATOM 1812 O O . PHE A 1 226 ? -3.865 -10.387 4.219 1.00 76.44 226 PHE A O 1
ATOM 1819 N N . ASP A 1 227 ? -1.877 -9.956 3.285 1.00 77.50 227 ASP A N 1
ATOM 1820 C CA . ASP A 1 227 ? -1.105 -10.819 4.195 1.00 77.50 227 ASP A CA 1
ATOM 1821 C C . ASP A 1 227 ? -0.790 -10.106 5.522 1.00 77.50 227 ASP A C 1
ATOM 1823 O O . ASP A 1 227 ? 0.228 -9.416 5.693 1.00 77.50 227 ASP A O 1
ATOM 1827 N N . PHE A 1 228 ? -1.653 -10.344 6.505 1.00 79.75 228 PHE A N 1
ATOM 1828 C CA . PHE A 1 228 ? -1.473 -9.865 7.869 1.00 79.75 228 PHE A CA 1
ATOM 1829 C C . PHE A 1 228 ? -0.648 -10.834 8.754 1.00 79.75 228 PHE A C 1
ATOM 1831 O O . PHE A 1 228 ? -0.179 -10.440 9.821 1.00 79.75 228 PHE A O 1
ATOM 1838 N N . GLY A 1 229 ? -0.361 -12.065 8.312 1.00 70.50 229 GLY A N 1
ATOM 1839 C CA . GLY A 1 229 ? 0.274 -13.123 9.118 1.00 70.50 229 GLY A CA 1
ATOM 1840 C C . GLY A 1 229 ? -0.687 -13.885 10.050 1.00 70.50 229 GLY A C 1
ATOM 1841 O O . GLY A 1 229 ? -1.854 -13.529 10.186 1.00 70.50 229 GLY A O 1
ATOM 1842 N N . SER A 1 230 ? -0.198 -14.952 10.695 1.00 51.91 230 SER A N 1
ATOM 1843 C CA . SER A 1 230 ? -1.002 -15.836 11.561 1.00 51.91 230 SER A CA 1
ATOM 1844 C C . SER A 1 230 ? -1.127 -15.304 12.994 1.00 51.91 230 SER A C 1
ATOM 1846 O O . SER A 1 230 ? -0.134 -14.881 13.587 1.00 51.91 230 SER A O 1
ATOM 1848 N N . SER A 1 231 ? -2.328 -15.368 13.578 1.00 44.91 231 SER A N 1
ATOM 1849 C CA . SER A 1 231 ? -2.582 -14.989 14.973 1.00 44.91 231 SER A CA 1
ATOM 1850 C C . SER A 1 231 ? -2.606 -16.207 15.908 1.00 44.91 231 SER A C 1
ATOM 1852 O O . SER A 1 231 ? -3.098 -17.279 15.563 1.00 44.91 231 SER A O 1
ATOM 1854 N N . SER A 1 232 ? -2.089 -16.034 17.126 1.00 33.25 232 SER A N 1
ATOM 1855 C CA . SER A 1 232 ? -2.293 -16.946 18.256 1.00 33.25 232 SER A CA 1
ATOM 1856 C C . SER A 1 232 ? -3.322 -16.328 19.204 1.00 33.25 232 SER A C 1
ATOM 1858 O O . SER A 1 232 ? -3.062 -15.281 19.798 1.00 33.25 232 SER A O 1
ATOM 1860 N N . SER A 1 233 ? -4.497 -16.949 19.329 1.00 34.00 233 SER A N 1
ATOM 1861 C CA . SER A 1 233 ? -5.598 -16.457 20.170 1.00 34.00 233 SER A CA 1
ATOM 1862 C C . SER A 1 233 ? -5.246 -16.482 21.660 1.00 34.00 233 SER A C 1
ATOM 1864 O O . SER A 1 233 ? -5.070 -17.551 22.241 1.00 34.00 233 SER A O 1
ATOM 1866 N N . ALA A 1 234 ? -5.231 -15.311 22.299 1.00 32.22 234 ALA A N 1
ATOM 1867 C CA . ALA A 1 234 ? -5.241 -15.175 23.753 1.00 32.22 234 ALA A CA 1
ATOM 1868 C C . ALA A 1 234 ? -6.636 -14.730 24.223 1.00 32.22 234 ALA A C 1
ATOM 1870 O O . ALA A 1 234 ? -7.228 -13.801 23.673 1.00 32.22 234 ALA A O 1
ATOM 1871 N N . ARG A 1 235 ? -7.179 -15.426 25.228 1.00 36.09 235 ARG A N 1
ATOM 1872 C CA . ARG A 1 235 ? -8.490 -15.155 25.836 1.00 36.09 235 ARG A CA 1
ATOM 1873 C C . ARG A 1 235 ? -8.337 -14.247 27.056 1.00 36.09 235 ARG A C 1
ATOM 1875 O O . ARG A 1 235 ? -7.550 -14.574 27.938 1.00 36.09 235 ARG A O 1
ATOM 1882 N N . SER A 1 236 ? -9.191 -13.229 27.168 1.00 35.97 236 SER A N 1
ATOM 1883 C CA . SER A 1 236 ? -9.349 -12.414 28.384 1.00 35.97 236 SER A CA 1
ATOM 1884 C C . SER A 1 236 ? -10.828 -12.230 28.758 1.00 35.97 236 SER A C 1
ATOM 1886 O O . SER A 1 236 ? -11.708 -12.273 27.899 1.00 35.97 236 SER A O 1
ATOM 1888 N N . ALA A 1 237 ? -11.079 -12.109 30.067 1.00 35.00 237 ALA A N 1
ATOM 1889 C CA . ALA A 1 237 ? -12.361 -12.275 30.764 1.00 35.00 237 ALA A CA 1
ATOM 1890 C C . ALA A 1 237 ? -13.270 -11.022 30.802 1.00 35.00 237 ALA A C 1
ATOM 1892 O O . ALA A 1 237 ? -12.806 -9.896 30.644 1.00 35.00 237 ALA A O 1
ATOM 1893 N N . SER A 1 238 ? -14.573 -11.239 31.037 1.00 35.38 238 SER A N 1
ATOM 1894 C CA . SER A 1 238 ? -15.667 -10.257 30.947 1.00 35.38 238 SER A CA 1
ATOM 1895 C C . SER A 1 238 ? -16.122 -9.658 32.286 1.00 35.38 238 SER A C 1
ATOM 1897 O O . SER A 1 238 ? -16.300 -10.389 33.261 1.00 35.38 238 SER A O 1
ATOM 1899 N N . THR A 1 239 ? -16.510 -8.381 32.266 1.00 39.66 239 THR A N 1
ATOM 1900 C CA . THR A 1 239 ? -17.489 -7.766 33.181 1.00 39.66 239 THR A CA 1
ATOM 1901 C C . THR A 1 239 ? -18.567 -7.030 32.364 1.00 39.66 239 THR A C 1
ATOM 1903 O O . THR A 1 239 ? -18.253 -6.400 31.359 1.00 39.66 239 THR A O 1
ATOM 1906 N N . GLY A 1 240 ? -19.842 -7.160 32.767 1.00 51.81 240 GLY A N 1
ATOM 1907 C CA . GLY A 1 240 ? -20.997 -6.347 32.329 1.00 51.81 240 GLY A CA 1
ATOM 1908 C C . GLY A 1 240 ? -21.219 -6.165 30.819 1.00 51.81 240 GLY A C 1
ATOM 1909 O O . GLY A 1 240 ? -21.130 -5.045 30.333 1.00 51.81 240 GLY A O 1
ATOM 1910 N N . THR A 1 241 ? -21.511 -7.232 30.071 1.00 58.91 241 THR A N 1
ATOM 1911 C CA . THR A 1 241 ? -21.639 -7.183 28.598 1.00 58.91 241 THR A CA 1
ATOM 1912 C C . THR A 1 241 ? -23.091 -6.962 28.150 1.00 58.91 241 THR A C 1
ATOM 1914 O O . THR A 1 241 ? -23.979 -7.719 28.540 1.00 58.91 241 THR A O 1
ATOM 1917 N N . THR A 1 242 ? -23.347 -5.937 27.330 1.00 78.44 242 THR A N 1
ATOM 1918 C CA . THR A 1 242 ? -24.666 -5.679 26.711 1.00 78.44 242 THR A CA 1
ATOM 1919 C C . THR A 1 242 ? -24.959 -6.684 25.582 1.00 78.44 242 THR A C 1
ATOM 1921 O O . THR A 1 242 ? -24.052 -7.344 25.070 1.00 78.44 242 THR A O 1
ATOM 1924 N N . LYS A 1 243 ? -26.230 -6.822 25.164 1.00 82.44 243 LYS A N 1
ATOM 1925 C CA . LYS A 1 243 ? -26.630 -7.743 24.073 1.00 82.44 243 LYS A CA 1
ATOM 1926 C C . LYS A 1 243 ? -25.881 -7.444 22.762 1.00 82.44 243 LYS A C 1
ATOM 1928 O O . LYS A 1 243 ? -25.360 -8.351 22.126 1.00 82.44 243 LYS A O 1
ATOM 1933 N N . SER A 1 244 ? -25.784 -6.169 22.420 1.00 77.62 244 SER A N 1
ATOM 1934 C CA . SER A 1 244 ? -25.019 -5.598 21.306 1.00 77.62 244 SER A CA 1
ATOM 1935 C C . SER A 1 244 ? -23.529 -5.945 21.360 1.00 77.62 244 SER A C 1
ATOM 1937 O O . SER A 1 244 ? -22.937 -6.351 20.364 1.00 77.62 244 SER A O 1
ATOM 1939 N N . GLN A 1 245 ? -22.908 -5.861 22.538 1.00 82.75 245 GLN A N 1
ATOM 1940 C CA . GLN A 1 245 ? -21.508 -6.248 22.716 1.00 82.75 245 GLN A CA 1
ATOM 1941 C C . GLN A 1 245 ? -21.279 -7.758 22.567 1.00 82.75 245 GLN A C 1
ATOM 1943 O O . GLN A 1 245 ? -20.228 -8.163 22.067 1.00 82.75 245 GLN A O 1
ATOM 1948 N N . LEU A 1 246 ? -22.238 -8.592 22.986 1.00 80.75 246 LEU A N 1
ATOM 1949 C CA . LEU A 1 246 ? -22.191 -10.040 22.753 1.00 80.75 246 LEU A CA 1
ATOM 1950 C C . LEU A 1 246 ? -22.292 -10.368 21.259 1.00 80.75 246 LEU A C 1
ATOM 1952 O O . LEU A 1 246 ? -21.550 -11.220 20.778 1.00 80.75 246 LEU A O 1
ATOM 1956 N N . GLU A 1 247 ? -23.150 -9.662 20.524 1.00 83.25 247 GLU A N 1
ATOM 1957 C CA . GLU A 1 247 ? -23.304 -9.815 19.074 1.00 83.25 247 GLU A CA 1
ATOM 1958 C C . GLU A 1 247 ? -22.030 -9.418 18.317 1.00 83.25 247 GLU A C 1
ATOM 1960 O O . GLU A 1 247 ? -21.555 -10.175 17.471 1.00 83.25 247 GLU A O 1
ATOM 1965 N N . VAL A 1 248 ? -21.391 -8.309 18.707 1.00 84.88 248 VAL A N 1
ATOM 1966 C CA . VAL A 1 248 ? -20.065 -7.919 18.199 1.00 84.88 248 VAL A CA 1
ATOM 1967 C C . VAL A 1 248 ? -19.028 -9.017 18.443 1.00 84.88 248 VAL A C 1
ATOM 1969 O O . VAL A 1 248 ? -18.260 -9.357 17.545 1.00 84.88 248 VAL A O 1
ATOM 1972 N N . LEU A 1 249 ? -18.977 -9.583 19.652 1.00 84.38 249 LEU A N 1
ATOM 1973 C CA . LEU A 1 249 ? -18.020 -10.646 19.967 1.00 84.38 249 LEU A CA 1
ATOM 1974 C C . LEU A 1 249 ? -18.285 -11.913 19.152 1.00 84.38 249 LEU A C 1
ATOM 1976 O O . LEU A 1 249 ? -17.326 -12.501 18.658 1.00 84.38 249 LEU A O 1
ATOM 1980 N N . HIS A 1 250 ? -19.552 -12.296 18.984 1.00 85.69 250 HIS A N 1
ATOM 1981 C CA . HIS A 1 250 ? -19.951 -13.423 18.145 1.00 85.69 250 HIS A CA 1
ATOM 1982 C C . HIS A 1 250 ? -19.514 -13.207 16.693 1.00 85.69 250 HIS A C 1
ATOM 1984 O O . HIS A 1 250 ? -18.795 -14.032 16.135 1.00 85.69 250 HIS A O 1
ATOM 1990 N N . PHE A 1 251 ? -19.852 -12.054 16.116 1.00 86.25 251 PHE A N 1
ATOM 1991 C CA . PHE A 1 251 ? -19.466 -11.686 14.758 1.00 86.25 251 PHE A CA 1
ATOM 1992 C C . PHE A 1 251 ? -17.943 -11.703 14.547 1.00 86.25 251 PHE A C 1
ATOM 1994 O O . PHE A 1 251 ? -17.451 -12.226 13.550 1.00 86.25 251 PHE A O 1
ATOM 2001 N N . LEU A 1 252 ? -17.166 -11.176 15.497 1.00 84.31 252 LEU A N 1
ATOM 2002 C CA . LEU A 1 252 ? -15.705 -11.173 15.396 1.00 84.31 252 LEU A CA 1
ATOM 2003 C C . LEU A 1 252 ? -15.055 -12.544 15.666 1.00 84.31 252 LEU A C 1
ATOM 2005 O O . LEU A 1 252 ? -13.830 -12.653 15.559 1.00 84.31 252 LEU A O 1
ATOM 2009 N N . SER A 1 253 ? -15.812 -13.530 16.140 1.00 81.94 253 SER A N 1
ATOM 2010 C CA . SER A 1 253 ? -15.351 -14.901 16.398 1.00 81.94 253 SER A CA 1
ATOM 2011 C C . SER A 1 253 ? -15.786 -15.888 15.319 1.00 81.94 253 SER A C 1
ATOM 2013 O O . SER A 1 253 ? -15.253 -16.990 15.270 1.00 81.94 253 SER A O 1
ATOM 2015 N N . ASP A 1 254 ? -16.731 -15.496 14.473 1.00 81.62 254 ASP A N 1
ATOM 2016 C CA . ASP A 1 254 ? -17.152 -16.251 13.303 1.00 81.62 254 ASP A CA 1
ATOM 2017 C C . ASP A 1 254 ? -16.018 -16.314 12.260 1.00 81.62 254 ASP A C 1
ATOM 2019 O O . ASP A 1 254 ? -15.396 -15.292 11.949 1.00 81.62 254 ASP A O 1
ATOM 2023 N N . GLU A 1 255 ? -15.754 -17.509 11.728 1.00 71.62 255 GLU A N 1
ATOM 2024 C CA . GLU A 1 255 ? -14.686 -17.772 10.755 1.00 71.62 255 GLU A CA 1
ATOM 2025 C C . GLU A 1 255 ? -15.091 -17.453 9.306 1.00 71.62 255 GLU A C 1
ATOM 2027 O O . GLU A 1 255 ? -14.234 -17.404 8.421 1.00 71.62 255 GLU A O 1
ATOM 2032 N N . GLU A 1 256 ? -16.375 -17.196 9.035 1.00 71.75 256 GLU A N 1
ATOM 2033 C CA . GLU A 1 256 ? -16.833 -16.875 7.685 1.00 71.75 256 GLU A CA 1
ATOM 2034 C C . GLU A 1 256 ? -16.526 -15.420 7.290 1.00 71.75 256 GLU A C 1
ATOM 2036 O O . GLU A 1 256 ? -16.861 -14.466 7.993 1.00 71.75 256 GLU A O 1
ATOM 2041 N N . ASN A 1 257 ? -15.914 -15.225 6.118 1.00 67.94 257 ASN A N 1
ATOM 2042 C CA . ASN A 1 257 ? -15.435 -13.912 5.652 1.00 67.94 257 ASN A CA 1
ATOM 2043 C C . ASN A 1 257 ? -16.332 -13.262 4.575 1.00 67.94 257 ASN A C 1
ATOM 2045 O O . ASN A 1 257 ? -16.022 -12.179 4.072 1.00 67.94 257 ASN A O 1
ATOM 2049 N N . ASN A 1 258 ? -17.456 -13.897 4.228 1.00 66.31 258 ASN A N 1
ATOM 2050 C CA . ASN A 1 258 ? -18.351 -13.462 3.153 1.00 66.31 258 ASN A CA 1
ATOM 2051 C C . ASN A 1 258 ? -19.485 -12.553 3.660 1.00 66.31 258 ASN A C 1
ATOM 2053 O O . ASN A 1 258 ? -19.993 -12.717 4.764 1.00 66.31 258 ASN A O 1
ATOM 2057 N N . LEU A 1 259 ? -19.938 -11.620 2.813 1.00 59.75 259 LEU A N 1
ATOM 2058 C CA . LEU A 1 259 ? -21.036 -10.688 3.129 1.00 59.75 259 LEU A CA 1
ATOM 2059 C C . LEU A 1 259 ? -22.426 -11.343 3.201 1.00 59.75 259 LEU A C 1
ATOM 2061 O O . LEU A 1 259 ? -23.359 -10.726 3.710 1.00 59.75 259 LEU A O 1
ATOM 2065 N N . ASN A 1 260 ? -22.578 -12.572 2.701 1.00 55.12 260 ASN A N 1
ATOM 2066 C CA . ASN A 1 260 ? -23.884 -13.215 2.529 1.00 55.12 260 ASN A CA 1
ATOM 2067 C C . ASN A 1 260 ? -24.647 -13.445 3.849 1.00 55.12 260 ASN A C 1
ATOM 2069 O O . ASN A 1 260 ? -25.869 -13.553 3.812 1.00 55.12 260 ASN A O 1
ATOM 2073 N N . ASN A 1 261 ? -23.966 -13.443 5.001 1.00 48.53 261 ASN A N 1
ATOM 2074 C CA . ASN A 1 261 ? -24.580 -13.686 6.313 1.00 48.53 261 ASN A CA 1
ATOM 2075 C C . ASN A 1 261 ? -24.970 -12.421 7.093 1.00 48.53 261 ASN A C 1
ATOM 2077 O O . ASN A 1 261 ? -25.527 -12.539 8.179 1.00 48.53 261 ASN A O 1
ATOM 2081 N N . LEU A 1 262 ? -24.729 -11.213 6.565 1.00 51.97 262 LEU A N 1
ATOM 2082 C CA . LEU A 1 262 ? -25.231 -9.978 7.197 1.00 51.97 262 LEU A CA 1
ATOM 2083 C C . LEU A 1 262 ? -26.759 -9.811 7.055 1.00 51.97 262 LEU A C 1
ATOM 2085 O O . LEU A 1 262 ? -27.318 -8.838 7.555 1.00 51.97 262 LEU A O 1
ATOM 2089 N N . TYR A 1 263 ? -27.431 -10.744 6.374 1.00 37.00 263 TYR A N 1
ATOM 2090 C CA . TYR A 1 263 ? -28.883 -10.818 6.263 1.00 37.00 263 TYR A CA 1
ATOM 2091 C C . TYR A 1 263 ? -29.435 -11.840 7.266 1.00 37.00 263 TYR A C 1
ATOM 2093 O O . TYR A 1 263 ? -29.699 -12.986 6.905 1.00 37.00 263 TYR A O 1
ATOM 2101 N N . TYR A 1 264 ? -29.617 -11.411 8.513 1.00 34.41 264 TYR A N 1
ATOM 2102 C CA . TYR A 1 264 ? -30.547 -12.034 9.457 1.00 34.41 264 TYR A CA 1
ATOM 2103 C C . TYR A 1 264 ? -31.537 -10.986 9.956 1.00 34.41 264 TYR A C 1
ATOM 2105 O O . TYR A 1 264 ? -31.098 -9.844 10.222 1.00 34.41 264 TYR A O 1
#

Mean predicted aligned error: 11.16 Å

Foldseek 3Di:
DLLVLLVCLQPVQLVVVCVVDPVSVVLVVLLVVLVVQLLVLLPDVVSVVVCCVVVVDRDDHDDDDDDDDDDPPNDDDPVSVLVVVLVCLLVVLSVVLSCLCVPPLNVDLLVRLLSLLLSLVSLVVVQDPPDDRPRCNVVSVSSNVSSCVSCVCQQVCPHPSVLVNLLSNCPALQRNCLSCLSPDPVCSVVSLVSNLVVQVVVVVVVVDDDDDDDDDADDDDPDPSSCSDDDDDDDDDDDDADPSSVVSVVSSPDPDRGPPPVPD